Protein AF-A0A5C2FN79-F1 (afdb_monomer)

Foldseek 3Di:
DDDDDDDDDDDDDDDDDDDDDDDDDDDDDDDDDDDDDDDDDDDDDDDDDDDDDDDDDDDDDDDDDDDDDDDDDDDDDDDDDPPDDPPPPPPPDDPVNVVVVVVVVVLVLLVQLVVLQVVLVPDPDPVSSVVSVVVSVVSCVVVVNDPLNSVVSVCVVDPPNQDWDKDKDKDFDLLQLLLVLLLQLQLVLQLQWDWDWDDDPTMIMIIITGGPVSSVLSNVLSVQLVVLLVVLLVVCCVPCVCVVPPVDDPVLVSQLSSLLSNLLSNLLSVVSNVVVVVVCVVVDCSVVVVSNVSNVVRVVVCCVVPVPDDDDDRPRDHHDPVSNVSSNVSSVVRDSPPPPPPPPDDPDDDDD

Secondary structure (DSSP, 8-state):
------------PPP-----PPP--------------------------------PPP----PPPPPPPP------------------------HHHHHHHHHHHHHHHHHHHHHHHHHHHH-S-HHHHHHHHHHHHHHHHHHT--HHHHHHHHHHTTS-PPPEEEEEEEEESTTHHHHHHHHHHHHHHSTT-EEEEEE-SSEEEEEEEEEHHHHHHHHHHHHHHHHHHHHHHHHHHHHHTTTS-TTS-HHHHHHHHHHHHHHHHHHHHHHHHHHHHHHHHHH-HHHHHHHHHHHHHHHHHHHHH-TT--PPPP-PPP--HHHHHHHHHHHHS---STTTTSSS--------

Structure (mmCIF, N/CA/C/O backbone):
data_AF-A0A5C2FN79-F1
#
_entry.id   AF-A0A5C2FN79-F1
#
loop_
_atom_site.group_PDB
_atom_site.id
_atom_site.type_symbol
_atom_site.label_atom_id
_atom_site.label_alt_id
_atom_site.label_comp_id
_atom_site.label_asym_id
_atom_site.label_entity_id
_atom_site.label_seq_id
_atom_site.pdbx_PDB_ins_code
_atom_site.Cartn_x
_atom_site.Cartn_y
_atom_site.Cartn_z
_atom_site.occupancy
_atom_site.B_iso_or_equiv
_atom_site.auth_seq_id
_atom_site.auth_comp_id
_atom_site.auth_asym_id
_atom_site.auth_atom_id
_atom_site.pdbx_PDB_model_num
ATOM 1 N N . MET A 1 1 ? -34.464 -9.579 -59.276 1.00 36.88 1 MET A N 1
ATOM 2 C CA . MET A 1 1 ? -33.513 -10.429 -60.022 1.00 36.88 1 MET A CA 1
ATOM 3 C C . MET A 1 1 ? -32.250 -10.591 -59.178 1.00 36.88 1 MET A C 1
ATOM 5 O O . MET A 1 1 ? -31.565 -9.609 -58.943 1.00 36.88 1 MET A O 1
ATOM 9 N N . LEU A 1 2 ? -32.037 -11.796 -58.637 1.00 37.66 2 LEU A N 1
ATOM 10 C CA . LEU A 1 2 ? -30.771 -12.329 -58.078 1.00 37.66 2 LEU A CA 1
ATOM 11 C C . LEU A 1 2 ? -29.814 -12.692 -59.245 1.00 37.66 2 LEU A C 1
ATOM 13 O O . LEU A 1 2 ? -30.345 -12.798 -60.356 1.00 37.66 2 LEU A O 1
ATOM 17 N N . PRO A 1 3 ? -28.478 -12.885 -59.076 1.00 53.44 3 PRO A N 1
ATOM 18 C CA . PRO A 1 3 ? -27.784 -13.760 -58.089 1.00 53.44 3 PRO A CA 1
ATOM 19 C C . PRO A 1 3 ? -26.565 -13.085 -57.392 1.00 53.44 3 PRO A C 1
ATOM 21 O O . PRO A 1 3 ? -26.138 -12.022 -57.817 1.00 53.44 3 PRO A O 1
ATOM 24 N N . ALA A 1 4 ? -26.021 -13.481 -56.230 1.00 38.50 4 ALA A N 1
ATOM 25 C CA . ALA A 1 4 ? -25.578 -14.753 -55.619 1.00 38.50 4 ALA A CA 1
ATOM 26 C C . ALA A 1 4 ? -24.130 -15.194 -55.971 1.00 38.50 4 ALA A C 1
ATOM 28 O O . ALA A 1 4 ? -23.773 -15.270 -57.141 1.00 38.50 4 ALA A O 1
ATOM 29 N N . ALA A 1 5 ? -23.385 -15.589 -54.915 1.00 35.88 5 ALA A N 1
ATOM 30 C CA . ALA A 1 5 ? -22.056 -16.242 -54.844 1.00 35.88 5 ALA A CA 1
ATOM 31 C C . ALA A 1 5 ? -20.824 -15.292 -54.779 1.00 35.88 5 ALA A C 1
ATOM 33 O O . ALA A 1 5 ? -20.779 -14.292 -55.473 1.00 35.88 5 ALA A O 1
ATOM 34 N N . LEU A 1 6 ? -19.782 -15.476 -53.951 1.00 36.09 6 LEU A N 1
ATOM 35 C CA . LEU A 1 6 ? -19.208 -16.659 -53.300 1.00 36.09 6 LEU A CA 1
ATOM 36 C C . LEU A 1 6 ? -18.512 -16.283 -51.970 1.00 36.09 6 LEU A C 1
ATOM 38 O O . LEU A 1 6 ? -17.696 -15.366 -51.920 1.00 36.09 6 LEU A O 1
ATOM 42 N N . ALA A 1 7 ? -18.743 -17.081 -50.926 1.00 38.19 7 ALA A N 1
ATOM 43 C CA . ALA A 1 7 ? -17.928 -17.124 -49.715 1.00 38.19 7 ALA A CA 1
ATOM 44 C C . ALA A 1 7 ? -16.721 -18.061 -49.921 1.00 38.19 7 ALA A C 1
ATOM 46 O O . ALA A 1 7 ? -16.895 -19.204 -50.344 1.00 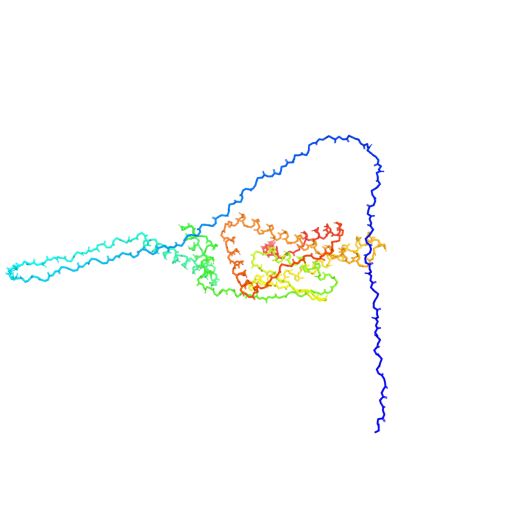38.19 7 ALA A O 1
ATOM 47 N N . ARG A 1 8 ? -15.502 -17.623 -49.574 1.00 34.38 8 ARG A N 1
ATOM 48 C CA . ARG A 1 8 ? -14.329 -18.504 -49.421 1.00 34.38 8 ARG A CA 1
ATOM 49 C C . ARG A 1 8 ? -13.885 -18.529 -47.961 1.00 34.38 8 ARG A C 1
ATOM 51 O O . ARG A 1 8 ? -13.297 -17.579 -47.460 1.00 34.38 8 ARG A O 1
ATOM 58 N N . ARG A 1 9 ? -14.160 -19.654 -47.297 1.00 34.44 9 ARG A N 1
ATOM 59 C CA . ARG A 1 9 ? -13.494 -20.093 -46.064 1.00 34.44 9 ARG A CA 1
ATOM 60 C C . ARG A 1 9 ? -12.101 -20.607 -46.435 1.00 34.44 9 ARG A C 1
ATOM 62 O O . ARG A 1 9 ? -11.997 -21.598 -47.151 1.00 34.44 9 ARG A O 1
ATOM 69 N N . SER A 1 10 ? -11.044 -19.975 -45.935 1.00 35.81 10 SER A N 1
ATOM 70 C CA . SER A 1 10 ? -9.689 -20.533 -45.959 1.00 35.81 10 SER A CA 1
ATOM 71 C C . SER A 1 10 ? -9.421 -21.275 -44.651 1.00 35.81 10 SER A C 1
ATOM 73 O O . SER A 1 10 ? -9.260 -20.680 -43.587 1.00 35.81 10 SER A O 1
ATOM 75 N N . GLN A 1 11 ? -9.410 -22.597 -44.756 1.00 34.88 11 GLN A N 1
ATOM 76 C CA . GLN A 1 11 ? -9.099 -23.556 -43.709 1.00 34.88 11 GLN A CA 1
ATOM 77 C C . GLN A 1 11 ? -7.577 -23.750 -43.673 1.00 34.88 11 GLN A C 1
ATOM 79 O O . GLN A 1 11 ? -7.016 -24.399 -44.552 1.00 34.88 11 GLN A O 1
ATOM 84 N N . VAL A 1 12 ? -6.896 -23.157 -42.689 1.00 36.72 12 VAL A N 1
ATOM 85 C CA . VAL A 1 12 ? -5.455 -23.367 -42.481 1.00 36.72 12 VAL A CA 1
ATOM 86 C C . VAL A 1 12 ? -5.272 -24.591 -41.587 1.00 36.72 12 VAL A C 1
ATOM 88 O O . VAL A 1 12 ? -5.594 -24.577 -40.401 1.00 36.72 12 VAL A O 1
ATOM 91 N N . ARG A 1 13 ? -4.789 -25.676 -42.201 1.00 34.72 13 ARG A N 1
ATOM 92 C CA . ARG A 1 13 ? -4.304 -26.891 -41.540 1.00 34.72 13 ARG A CA 1
ATOM 93 C C . ARG A 1 13 ? -2.996 -26.571 -40.807 1.00 34.72 13 ARG A C 1
ATOM 95 O O . ARG A 1 13 ? -2.029 -26.168 -41.445 1.00 34.72 13 ARG A O 1
ATOM 102 N N . GLY A 1 14 ? -2.967 -26.768 -39.491 1.00 33.12 14 GLY A N 1
ATOM 103 C CA . GLY A 1 14 ? -1.732 -26.797 -38.704 1.00 33.12 14 GLY A CA 1
ATOM 104 C C . GLY A 1 14 ? -1.065 -28.179 -38.774 1.00 33.12 14 GLY A C 1
ATOM 105 O O . GLY A 1 14 ? -1.782 -29.183 -38.827 1.00 33.12 14 GLY A O 1
ATOM 106 N N . PRO A 1 15 ? 0.276 -28.269 -38.791 1.00 41.53 15 PRO A N 1
ATOM 107 C CA . PRO A 1 15 ? 0.972 -29.547 -38.757 1.00 41.53 15 PRO A CA 1
ATOM 108 C C . PRO A 1 15 ? 1.053 -30.115 -37.332 1.00 41.53 15 PRO A C 1
ATOM 110 O O . PRO A 1 15 ? 1.359 -29.420 -36.363 1.00 41.53 15 PRO A O 1
ATOM 113 N N . LEU A 1 16 ? 0.779 -31.416 -37.248 1.00 36.22 16 LEU A N 1
ATOM 114 C CA . LEU A 1 16 ? 0.964 -32.287 -36.094 1.00 36.22 16 LEU A CA 1
ATOM 115 C C . LEU A 1 16 ? 2.467 -32.456 -35.824 1.00 36.22 16 LEU A C 1
ATOM 117 O O . LEU A 1 16 ? 3.180 -33.027 -36.646 1.00 36.22 16 LEU A O 1
ATOM 121 N N . PHE A 1 17 ? 2.948 -31.986 -34.673 1.00 31.70 17 PHE A N 1
ATOM 122 C CA . PHE A 1 17 ? 4.286 -32.316 -34.180 1.00 31.70 17 PHE A CA 1
ATOM 123 C C . PHE A 1 17 ? 4.215 -33.587 -33.328 1.00 31.70 17 PHE A C 1
ATOM 125 O O . PHE A 1 17 ? 3.700 -33.582 -32.210 1.00 31.70 17 PHE A O 1
ATOM 132 N N . HIS A 1 18 ? 4.742 -34.684 -33.871 1.00 35.00 18 HIS A N 1
ATOM 133 C CA . HIS A 1 18 ? 5.087 -35.878 -33.111 1.00 35.00 18 HIS A CA 1
ATOM 134 C C . HIS A 1 18 ? 6.366 -35.619 -32.308 1.00 35.00 18 HIS A C 1
ATOM 136 O O . HIS A 1 18 ? 7.427 -35.356 -32.871 1.00 35.00 18 HIS A O 1
ATOM 142 N N . GLY A 1 19 ? 6.253 -35.683 -30.980 1.00 31.12 19 GLY A N 1
ATOM 143 C CA . GLY A 1 19 ? 7.385 -35.634 -30.063 1.00 31.12 19 GLY A CA 1
ATOM 144 C C . GLY A 1 19 ? 8.141 -36.959 -30.070 1.00 31.12 19 GLY A C 1
ATOM 145 O O . GLY A 1 19 ? 7.629 -37.972 -29.600 1.00 31.12 19 GLY A O 1
ATOM 146 N N . VAL A 1 20 ? 9.366 -36.933 -30.590 1.00 34.91 20 VAL A N 1
ATOM 147 C CA . VAL A 1 20 ? 10.358 -38.001 -30.444 1.00 34.91 20 VAL A CA 1
ATOM 148 C C . VAL A 1 20 ? 11.351 -37.559 -29.369 1.00 34.91 20 VAL A C 1
ATOM 150 O O . VAL A 1 20 ? 12.046 -36.559 -29.532 1.00 34.91 20 VAL A O 1
ATOM 153 N N . CYS A 1 21 ? 11.390 -38.292 -28.255 1.00 30.95 21 CYS A N 1
ATOM 154 C CA . CYS A 1 21 ? 12.379 -38.142 -27.187 1.00 30.95 21 CYS A CA 1
ATOM 155 C C . CYS A 1 21 ? 13.778 -38.556 -27.675 1.00 30.95 21 CYS A C 1
ATOM 157 O O . CYS A 1 21 ? 13.933 -39.702 -28.10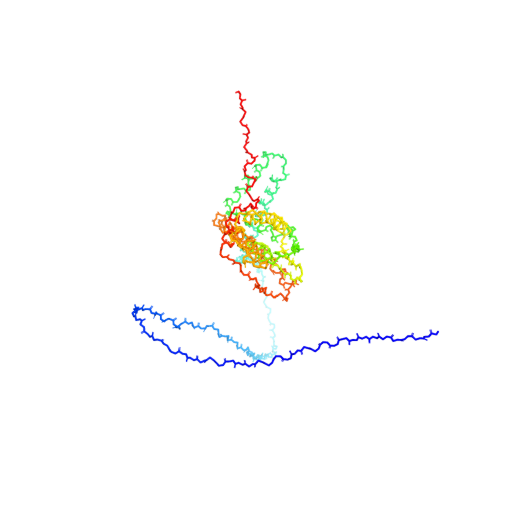9 1.00 30.95 21 CYS A O 1
ATOM 159 N N . PRO A 1 22 ? 14.826 -37.726 -27.526 1.00 39.62 22 PRO A N 1
ATOM 160 C CA . PRO A 1 22 ? 16.193 -38.201 -27.639 1.00 39.62 22 PRO A CA 1
ATOM 161 C C . PRO A 1 22 ? 16.688 -38.743 -26.291 1.00 39.62 22 PRO A C 1
ATOM 163 O O . PRO A 1 22 ? 16.624 -38.083 -25.254 1.00 39.62 22 PRO A O 1
ATOM 166 N N . LYS A 1 23 ? 17.185 -39.983 -26.338 1.00 32.41 23 LYS A N 1
ATOM 167 C CA . LYS A 1 23 ? 17.929 -40.666 -25.276 1.00 32.41 23 LYS A CA 1
ATOM 168 C C . LYS A 1 23 ? 19.192 -39.872 -24.929 1.00 32.41 23 LYS A C 1
ATOM 170 O O . LYS A 1 23 ? 19.990 -39.570 -25.810 1.00 32.41 23 LYS A O 1
ATOM 175 N N . ILE A 1 24 ? 19.389 -39.600 -23.643 1.00 33.56 24 ILE A N 1
ATOM 176 C CA . ILE A 1 24 ? 20.640 -39.070 -23.094 1.00 33.56 24 ILE A CA 1
ATOM 177 C C . ILE A 1 24 ? 21.628 -40.237 -22.992 1.00 33.56 24 ILE A C 1
ATOM 179 O O . ILE A 1 24 ? 21.442 -41.156 -22.197 1.00 33.56 24 ILE A O 1
ATOM 183 N N . THR A 1 25 ? 22.660 -40.219 -23.829 1.00 39.69 25 THR A N 1
ATOM 184 C CA . THR A 1 25 ? 23.829 -41.096 -23.722 1.00 39.69 25 THR A CA 1
ATOM 185 C C . THR A 1 25 ? 24.862 -40.457 -22.801 1.00 39.69 25 THR A C 1
ATOM 187 O O . THR A 1 25 ? 25.314 -39.341 -23.047 1.00 39.69 25 THR A O 1
ATOM 190 N N . HIS A 1 26 ? 25.239 -41.182 -21.749 1.00 31.50 26 HIS A N 1
ATOM 191 C CA . HIS A 1 26 ? 26.341 -40.836 -20.859 1.00 31.50 26 HIS A CA 1
ATOM 192 C C . HIS A 1 26 ? 27.685 -40.913 -21.601 1.00 31.50 26 HIS A C 1
ATOM 194 O O . HIS A 1 26 ? 28.020 -41.938 -22.199 1.00 31.50 26 HIS A O 1
ATOM 200 N N . HIS A 1 27 ? 28.483 -39.851 -21.508 1.00 37.09 27 HIS A N 1
ATOM 201 C CA . HIS A 1 27 ? 29.918 -39.901 -21.764 1.00 37.09 27 HIS A CA 1
ATOM 202 C C . HIS A 1 27 ? 30.673 -39.580 -20.475 1.00 37.09 27 HIS A C 1
ATOM 204 O O . HIS A 1 27 ? 30.545 -38.499 -19.906 1.00 37.09 27 HIS A O 1
ATOM 210 N N . ASN A 1 28 ? 31.413 -40.592 -20.020 1.00 34.72 28 ASN A N 1
ATOM 211 C CA . ASN A 1 28 ? 32.425 -40.547 -18.973 1.00 34.72 28 ASN A CA 1
ATOM 212 C C . ASN A 1 28 ? 33.659 -39.794 -19.471 1.00 34.72 28 ASN A C 1
ATOM 214 O O . ASN A 1 28 ? 34.105 -40.094 -20.571 1.00 34.72 28 ASN A O 1
ATOM 218 N N . LEU A 1 29 ? 34.246 -38.943 -18.627 1.00 35.62 29 LEU A N 1
ATOM 219 C CA . LEU A 1 29 ? 35.670 -38.566 -18.573 1.00 35.62 29 LEU A CA 1
ATOM 220 C C . LEU A 1 29 ? 35.962 -38.028 -17.140 1.00 35.62 29 LEU A C 1
ATOM 222 O O . LEU A 1 29 ? 35.013 -37.732 -16.411 1.00 35.62 29 LEU A O 1
ATOM 226 N N . PRO A 1 30 ? 37.224 -38.017 -16.665 1.00 44.53 30 PRO A N 1
ATOM 227 C CA . PRO A 1 30 ? 37.576 -38.652 -15.398 1.00 44.53 30 PRO A CA 1
ATOM 228 C C . PRO A 1 30 ? 37.931 -37.699 -14.244 1.00 44.53 30 PRO A C 1
ATOM 230 O O . PRO A 1 30 ? 38.166 -36.507 -14.406 1.00 44.53 30 PRO A O 1
ATOM 233 N N . MET A 1 31 ? 37.987 -38.328 -13.068 1.00 32.41 31 MET A N 1
ATOM 234 C CA . MET A 1 31 ? 38.343 -37.834 -11.739 1.00 32.41 31 MET A CA 1
ATOM 235 C C . MET A 1 31 ? 39.758 -37.246 -11.617 1.00 32.41 31 MET A C 1
ATOM 237 O O . MET A 1 31 ? 40.732 -37.924 -11.930 1.00 32.41 31 MET A O 1
ATOM 241 N N . THR A 1 32 ? 39.845 -36.083 -10.967 1.00 38.97 32 THR A N 1
ATOM 242 C CA . THR A 1 32 ? 40.925 -35.613 -10.069 1.00 38.97 32 THR A CA 1
ATOM 243 C C . THR A 1 32 ? 40.286 -34.536 -9.177 1.00 38.97 32 THR A C 1
ATOM 245 O O . THR A 1 32 ? 39.630 -33.663 -9.727 1.00 38.97 32 THR A O 1
ATOM 248 N N . GLY A 1 33 ? 40.356 -34.434 -7.853 1.00 30.03 33 GLY A N 1
ATOM 249 C CA . GLY A 1 33 ? 40.946 -35.156 -6.731 1.00 30.03 33 GLY A CA 1
ATOM 250 C C . GLY A 1 33 ? 41.002 -34.143 -5.563 1.00 30.03 33 GLY A C 1
ATOM 251 O O . GLY A 1 33 ? 41.328 -32.993 -5.835 1.00 30.03 33 GLY A O 1
ATOM 252 N N . ARG A 1 34 ? 40.734 -34.585 -4.313 1.00 32.66 34 ARG A N 1
ATOM 253 C CA . ARG A 1 34 ? 40.895 -33.865 -3.007 1.00 32.66 34 ARG A CA 1
ATOM 254 C C . ARG A 1 34 ? 39.888 -32.720 -2.745 1.00 32.66 34 ARG A C 1
ATOM 256 O O . ARG A 1 34 ? 39.661 -31.918 -3.630 1.00 32.66 34 ARG A O 1
ATOM 263 N N . GLU A 1 35 ? 39.176 -32.565 -1.621 1.00 34.62 35 GLU A N 1
ATOM 264 C CA . GLU A 1 35 ? 39.219 -32.985 -0.200 1.00 34.62 35 GLU A CA 1
ATOM 265 C C . GLU A 1 35 ? 37.745 -33.100 0.307 1.00 34.62 35 GLU A C 1
ATOM 267 O O . GLU A 1 35 ? 36.899 -32.313 -0.100 1.00 34.62 35 GLU A O 1
ATOM 272 N N . ALA A 1 36 ? 37.286 -34.168 0.982 1.00 33.16 36 ALA A N 1
ATOM 273 C CA . ALA A 1 36 ? 37.231 -34.338 2.450 1.00 33.16 36 ALA A CA 1
ATOM 274 C C . ALA A 1 36 ? 36.795 -33.036 3.185 1.00 33.16 36 ALA A C 1
ATOM 276 O O . ALA A 1 36 ? 37.559 -32.090 3.226 1.00 33.16 36 ALA A O 1
ATOM 277 N N . THR A 1 37 ? 35.624 -32.851 3.809 1.00 32.81 37 THR A N 1
ATOM 278 C CA . THR A 1 37 ? 34.857 -33.689 4.747 1.00 32.81 37 THR A CA 1
ATOM 279 C C . THR A 1 37 ? 33.522 -32.990 5.127 1.00 32.81 37 THR A C 1
ATOM 281 O O . THR A 1 37 ? 33.352 -31.800 4.885 1.00 32.81 37 THR A O 1
ATOM 284 N N . PHE A 1 38 ? 32.622 -33.736 5.788 1.00 29.83 38 PHE A N 1
ATOM 285 C CA . PHE A 1 38 ? 31.430 -33.311 6.553 1.00 29.83 38 PHE A CA 1
ATOM 286 C C . PHE A 1 38 ? 30.134 -32.936 5.807 1.00 29.83 38 PHE A C 1
ATOM 288 O O . PHE A 1 38 ? 29.718 -31.785 5.718 1.00 29.83 38 PHE A O 1
ATOM 295 N N . THR A 1 39 ? 29.393 -33.976 5.416 1.00 31.48 39 THR A N 1
ATOM 296 C CA . THR A 1 39 ? 27.933 -33.936 5.239 1.00 31.48 39 THR A CA 1
ATOM 297 C C . THR A 1 39 ? 27.285 -34.586 6.465 1.00 31.48 39 THR A C 1
ATOM 299 O O . THR A 1 39 ? 27.338 -35.804 6.623 1.00 31.48 39 THR A O 1
ATOM 302 N N . ALA A 1 40 ? 26.689 -33.789 7.355 1.00 33.72 40 ALA A N 1
ATOM 303 C CA . ALA A 1 40 ? 25.806 -34.302 8.398 1.00 33.72 40 ALA A CA 1
ATOM 304 C C . ALA A 1 40 ? 24.402 -34.475 7.806 1.00 33.72 40 ALA A C 1
ATOM 306 O O . ALA A 1 40 ? 23.682 -33.513 7.545 1.00 33.72 40 ALA A O 1
ATOM 307 N N . CYS A 1 41 ? 24.053 -35.733 7.561 1.00 28.36 41 CYS A N 1
ATOM 308 C CA . CYS A 1 41 ? 22.713 -36.201 7.254 1.00 28.36 41 CYS A CA 1
ATOM 309 C C . CYS A 1 41 ? 21.890 -36.188 8.552 1.00 28.36 41 CYS A C 1
ATOM 311 O O . CYS A 1 41 ? 22.198 -36.942 9.472 1.00 28.36 41 CYS A O 1
ATOM 313 N N . TRP A 1 42 ? 20.871 -35.333 8.640 1.00 28.08 42 TRP A N 1
ATOM 314 C CA . TRP A 1 42 ? 19.836 -35.395 9.679 1.00 28.08 42 TRP A CA 1
ATOM 315 C C . TRP A 1 42 ? 18.474 -35.521 8.999 1.00 28.08 42 TRP A C 1
ATOM 317 O O . TRP A 1 42 ? 17.760 -34.551 8.752 1.00 28.08 42 TRP A O 1
ATOM 327 N N . THR A 1 43 ? 18.136 -36.755 8.645 1.00 33.69 43 THR A N 1
ATOM 328 C CA . THR A 1 43 ? 16.759 -37.195 8.449 1.00 33.69 43 THR A CA 1
ATOM 329 C C . THR A 1 43 ? 16.202 -37.730 9.769 1.00 33.69 43 THR A C 1
ATOM 331 O O . THR A 1 43 ? 16.912 -38.359 10.548 1.00 33.69 43 THR A O 1
ATOM 334 N N . CYS A 1 44 ? 14.893 -37.522 9.940 1.00 30.95 44 CYS A N 1
ATOM 335 C CA . CYS A 1 44 ? 13.981 -38.210 10.862 1.00 30.95 44 CYS A CA 1
ATOM 336 C C . CYS A 1 44 ? 13.939 -37.746 12.328 1.00 30.95 44 CYS A C 1
ATOM 338 O O . CYS A 1 44 ? 14.572 -38.346 13.186 1.00 30.95 44 CYS A O 1
ATOM 340 N N . LEU A 1 45 ? 13.031 -36.807 12.634 1.00 33.12 45 LEU A N 1
ATOM 341 C CA . LEU A 1 45 ? 12.148 -36.907 13.810 1.00 33.12 45 LEU A CA 1
ATOM 342 C C . LEU A 1 45 ? 10.998 -35.885 13.733 1.00 33.12 45 LEU A C 1
ATOM 344 O O . LEU A 1 45 ? 11.137 -34.732 14.120 1.00 33.12 45 LEU A O 1
ATOM 348 N N . VAL A 1 46 ? 9.837 -36.325 13.238 1.00 35.59 46 VAL A N 1
ATOM 349 C CA . VAL A 1 46 ? 8.544 -35.664 13.478 1.00 35.59 46 VAL A CA 1
ATOM 350 C C . VAL A 1 46 ? 7.529 -36.749 13.831 1.00 35.59 46 VAL A C 1
ATOM 352 O O . VAL A 1 46 ? 7.161 -37.530 12.952 1.00 35.59 46 VAL A O 1
ATOM 355 N N . PRO A 1 47 ? 7.044 -36.825 15.081 1.00 38.19 47 PRO A N 1
ATOM 356 C CA . PRO A 1 47 ? 5.848 -37.588 15.392 1.00 38.19 47 PRO A CA 1
ATOM 357 C C . PRO A 1 47 ? 4.601 -36.725 15.195 1.00 38.19 47 PRO A C 1
ATOM 359 O O . PRO A 1 47 ? 4.370 -35.730 15.879 1.00 38.19 47 PRO A O 1
ATOM 362 N N . SER A 1 48 ? 3.796 -37.167 14.237 1.00 33.22 48 SER A N 1
ATOM 363 C CA . SER A 1 48 ? 2.392 -36.829 14.034 1.00 33.22 48 SER A CA 1
ATOM 364 C C . SER A 1 48 ? 1.565 -37.155 15.287 1.00 33.22 48 SER A C 1
ATOM 366 O O . SER A 1 48 ? 1.506 -38.311 15.703 1.00 33.22 48 SER A O 1
ATOM 368 N N . LEU A 1 49 ? 0.895 -36.156 15.866 1.00 35.47 49 LEU A N 1
ATOM 369 C CA . LEU A 1 49 ? -0.160 -36.334 16.868 1.00 35.47 49 LEU A CA 1
ATOM 370 C C . LEU A 1 49 ? -1.474 -35.795 16.296 1.00 35.47 49 LEU A C 1
ATOM 372 O O . LEU A 1 49 ? -1.817 -34.628 16.454 1.00 35.47 49 LEU A O 1
ATOM 376 N N . TYR A 1 50 ? -2.211 -36.666 15.610 1.00 34.47 50 TYR A N 1
ATOM 377 C CA . TYR A 1 50 ? -3.626 -36.475 15.305 1.00 34.47 50 TYR A CA 1
ATOM 378 C C . TYR A 1 50 ? -4.316 -37.841 15.367 1.00 34.47 50 TYR A C 1
ATOM 380 O O . TYR A 1 50 ? -4.280 -38.614 14.414 1.00 34.47 50 TYR A O 1
ATOM 388 N N . ALA A 1 51 ? -4.953 -38.142 16.496 1.00 34.47 51 ALA A N 1
ATOM 389 C CA . ALA A 1 51 ? -5.897 -39.247 16.614 1.00 34.47 51 ALA A CA 1
ATOM 390 C C . ALA A 1 51 ? -7.158 -38.726 17.312 1.00 34.47 51 ALA A C 1
ATOM 392 O O . ALA A 1 51 ? -7.175 -38.458 18.511 1.00 34.47 51 ALA A O 1
ATOM 393 N N . ARG A 1 52 ? -8.203 -38.528 16.502 1.00 34.66 52 ARG A N 1
ATOM 394 C CA . ARG A 1 52 ? -9.569 -38.212 16.923 1.00 34.66 52 ARG A CA 1
ATOM 395 C C . ARG A 1 52 ? -10.145 -39.440 17.616 1.00 34.66 52 ARG A C 1
ATOM 397 O O . ARG A 1 52 ? -10.177 -40.506 17.011 1.00 34.66 52 ARG A O 1
ATOM 404 N N . ASN A 1 53 ? -10.637 -39.277 18.839 1.00 37.12 53 ASN A N 1
ATOM 405 C CA . ASN A 1 53 ? -11.433 -40.295 19.511 1.00 37.12 53 ASN A CA 1
ATOM 406 C C . ASN A 1 53 ? -12.888 -39.808 19.568 1.00 37.12 53 ASN A C 1
ATOM 408 O O . ASN A 1 53 ? -13.240 -38.953 20.375 1.00 37.12 53 ASN A O 1
ATOM 412 N N . THR A 1 54 ? -13.713 -40.306 18.650 1.00 35.75 54 THR A N 1
ATOM 413 C CA . THR A 1 54 ? -15.173 -40.155 18.660 1.00 35.75 54 THR A CA 1
ATOM 414 C C . THR A 1 54 ? -15.775 -41.480 19.114 1.00 35.75 54 THR A C 1
ATOM 416 O O . THR A 1 54 ? -15.722 -42.457 18.367 1.00 35.75 54 THR A O 1
ATOM 419 N N . GLN A 1 55 ? -16.364 -41.518 20.310 1.00 42.31 55 GLN A N 1
ATOM 420 C CA . GLN A 1 55 ? -17.252 -42.605 20.731 1.00 42.31 55 GLN A CA 1
ATOM 421 C C . GLN A 1 55 ? -18.677 -42.059 20.906 1.00 42.31 55 GLN A C 1
ATOM 423 O O . GLN A 1 55 ? -18.843 -40.985 21.487 1.00 42.31 55 GLN A O 1
ATOM 428 N N . PRO A 1 56 ? -19.706 -42.763 20.403 1.00 41.12 56 PRO A N 1
ATOM 429 C CA . PRO A 1 56 ? -21.094 -42.345 20.532 1.00 41.12 56 PRO A CA 1
ATOM 430 C C . PRO A 1 56 ? -21.691 -42.734 21.891 1.00 41.12 56 PRO A C 1
ATOM 432 O O . PRO A 1 56 ? -21.438 -43.811 22.433 1.00 41.12 56 PRO A O 1
ATOM 435 N N . ALA A 1 57 ? -22.539 -41.842 22.401 1.00 35.03 57 ALA A N 1
ATOM 436 C CA . ALA A 1 57 ? -23.320 -41.995 23.617 1.00 35.03 57 ALA A CA 1
ATOM 437 C C . ALA A 1 57 ? -24.244 -43.226 23.561 1.00 35.03 57 ALA A C 1
ATOM 439 O O . ALA A 1 57 ? -25.078 -43.355 22.663 1.00 35.03 57 ALA A O 1
ATOM 440 N N . ARG A 1 58 ? -24.138 -44.108 24.564 1.00 36.88 58 ARG A N 1
ATOM 441 C CA . ARG A 1 58 ? -25.164 -45.112 24.870 1.00 36.88 58 ARG A CA 1
ATOM 442 C C . ARG A 1 58 ? -26.133 -44.550 25.902 1.00 36.88 58 ARG A C 1
ATOM 444 O O . ARG A 1 58 ? -25.764 -44.238 27.029 1.00 36.88 58 ARG A O 1
ATOM 451 N N . VAL A 1 59 ? -27.384 -44.460 25.474 1.00 41.03 59 VAL A N 1
ATOM 452 C CA . VAL A 1 59 ? -28.575 -44.218 26.282 1.00 41.03 59 VAL A CA 1
ATOM 453 C C . VAL A 1 59 ? -28.834 -45.456 27.142 1.00 41.03 59 VAL A C 1
ATOM 455 O O . VAL A 1 59 ? -29.162 -46.514 26.610 1.00 41.03 59 VAL A O 1
ATOM 458 N N . CYS A 1 60 ? -28.730 -45.323 28.463 1.00 34.94 60 CYS A N 1
ATOM 459 C CA . CYS A 1 60 ? -29.265 -46.301 29.407 1.00 34.94 60 CYS A CA 1
ATOM 460 C C . CYS A 1 60 ? -30.570 -45.750 29.992 1.00 34.94 60 CYS A C 1
ATOM 462 O O . CYS A 1 60 ? -30.563 -44.847 30.826 1.00 34.94 60 CYS A O 1
ATOM 464 N N . ARG A 1 61 ? -31.697 -46.297 29.522 1.00 40.25 61 ARG A N 1
ATOM 465 C CA . ARG A 1 61 ? -32.989 -46.241 30.217 1.00 40.25 61 ARG A CA 1
ATOM 466 C C . ARG A 1 61 ? -32.901 -47.149 31.441 1.00 40.25 61 ARG A C 1
ATOM 468 O O . ARG A 1 61 ? -32.493 -48.292 31.284 1.00 40.25 61 ARG A O 1
ATOM 475 N N . ASN A 1 62 ? -33.360 -46.681 32.597 1.00 39.47 62 ASN A N 1
ATOM 476 C CA . ASN A 1 62 ? -33.812 -47.553 33.680 1.00 39.47 62 ASN A CA 1
ATOM 477 C C . ASN A 1 62 ? -35.156 -47.049 34.238 1.00 39.47 62 ASN A C 1
ATOM 479 O O . ASN A 1 62 ? -35.437 -45.853 34.130 1.00 39.47 62 ASN A O 1
ATOM 483 N N . PRO A 1 63 ? -36.010 -47.956 34.750 1.00 47.56 63 PRO A N 1
ATOM 484 C CA . PRO A 1 63 ? -37.444 -47.735 34.910 1.00 47.56 63 PRO A CA 1
ATOM 485 C C . PRO A 1 63 ? -37.845 -47.219 36.302 1.00 47.56 63 PRO A C 1
ATOM 487 O O . PRO A 1 63 ? -37.110 -47.364 37.276 1.00 47.56 63 PRO A O 1
ATOM 490 N N . LEU A 1 64 ? -39.046 -46.627 36.364 1.00 53.06 64 LEU A N 1
ATOM 491 C CA . LEU A 1 64 ? -39.728 -46.174 37.582 1.00 53.06 64 LEU A CA 1
ATOM 492 C C . LEU A 1 64 ? -39.954 -47.317 38.590 1.00 53.06 64 LEU A C 1
ATOM 494 O O . LEU A 1 64 ? -40.324 -48.415 38.168 1.00 53.06 64 LEU A O 1
ATOM 498 N N . PRO A 1 65 ? -39.910 -47.042 39.906 1.00 49.84 65 PRO A N 1
ATOM 499 C CA . PRO A 1 65 ? -40.575 -47.867 40.897 1.00 49.84 65 PRO A CA 1
ATOM 500 C C . PRO A 1 65 ? -42.009 -47.386 41.179 1.00 49.84 65 PRO A C 1
ATOM 502 O O . PRO A 1 65 ? -42.331 -46.198 41.189 1.00 49.84 65 PRO A O 1
ATOM 505 N N . THR A 1 66 ? -42.856 -48.385 41.382 1.00 48.84 66 THR A N 1
ATOM 506 C CA . THR A 1 66 ? -44.305 -48.397 41.581 1.00 48.84 66 THR A CA 1
ATOM 507 C C . THR A 1 66 ? -44.775 -47.791 42.906 1.00 48.84 66 THR A C 1
ATOM 509 O O . THR A 1 66 ? -44.075 -47.835 43.915 1.00 48.84 66 THR A O 1
ATOM 512 N N . ALA A 1 67 ? -46.009 -47.279 42.890 1.00 47.44 67 ALA A N 1
ATOM 513 C CA . ALA A 1 67 ? -46.744 -46.720 44.023 1.00 47.44 67 ALA A CA 1
ATOM 514 C C . ALA A 1 67 ? -47.073 -47.748 45.132 1.00 47.44 67 ALA A C 1
ATOM 516 O O . ALA A 1 67 ? -47.297 -48.919 44.818 1.00 47.44 67 ALA A O 1
ATOM 517 N N . PRO A 1 68 ? -47.209 -47.315 46.402 1.00 59.16 68 PRO A N 1
ATOM 518 C CA . PRO A 1 68 ? -47.877 -48.083 47.449 1.00 59.16 68 PRO A CA 1
ATOM 519 C C . PRO A 1 68 ? -49.369 -47.697 47.604 1.00 59.16 68 PRO A C 1
ATOM 521 O O . PRO A 1 68 ? -49.763 -46.585 47.239 1.00 59.16 68 PRO A O 1
ATOM 524 N N . PRO A 1 69 ? -50.214 -48.605 48.134 1.00 55.19 69 PRO A N 1
ATOM 525 C CA . PRO A 1 69 ? -51.665 -48.452 48.139 1.00 55.19 69 PRO A CA 1
ATOM 526 C C . PRO A 1 69 ? -52.205 -47.607 49.299 1.00 55.19 69 PRO A C 1
ATOM 528 O O . PRO A 1 69 ? -51.599 -47.470 50.361 1.00 55.19 69 PRO A O 1
ATOM 531 N N . ALA A 1 70 ? -53.411 -47.089 49.064 1.00 41.50 70 ALA A N 1
ATOM 532 C CA . ALA A 1 70 ? -54.248 -46.389 50.021 1.00 41.50 70 ALA A CA 1
ATOM 533 C C . ALA A 1 70 ? -54.660 -47.290 51.198 1.00 41.50 70 ALA A C 1
ATOM 535 O O . ALA A 1 70 ? -55.161 -48.397 51.006 1.00 41.50 70 ALA A O 1
ATOM 536 N N . GLY A 1 71 ? -54.507 -46.759 52.410 1.00 36.97 71 GLY A N 1
ATOM 537 C CA . GLY A 1 71 ? -55.045 -47.306 53.649 1.00 36.97 71 GLY A CA 1
ATOM 538 C C . GLY A 1 71 ? -55.553 -46.161 54.519 1.00 36.97 71 GLY A C 1
ATOM 539 O O . GLY A 1 71 ? -54.786 -45.322 54.979 1.00 36.97 71 GLY A O 1
ATOM 540 N N . SER A 1 72 ? -56.869 -46.111 54.677 1.00 42.16 72 SER A N 1
ATOM 541 C CA . SER A 1 72 ? -57.627 -45.237 55.569 1.00 42.16 72 SER A CA 1
ATOM 542 C C . SER A 1 72 ? -57.248 -45.427 57.040 1.00 42.16 72 SER A C 1
ATOM 544 O O . SER A 1 72 ? -57.136 -46.573 57.467 1.00 42.16 72 SER A O 1
ATOM 546 N N . ALA A 1 73 ? -57.190 -44.343 57.823 1.00 34.94 73 ALA A N 1
ATOM 547 C CA . ALA A 1 73 ? -58.060 -44.133 58.992 1.00 34.94 73 ALA A CA 1
ATOM 548 C C . ALA A 1 73 ? -57.584 -42.969 59.892 1.00 34.94 73 ALA A C 1
ATOM 550 O O . ALA A 1 73 ? -56.423 -42.874 60.272 1.00 34.94 73 ALA A O 1
ATOM 551 N N . THR A 1 74 ? -58.571 -42.155 60.284 1.00 38.31 74 THR A N 1
ATOM 552 C CA . THR A 1 74 ? -58.726 -41.436 61.568 1.00 38.31 74 THR A CA 1
ATOM 553 C C . THR A 1 74 ? -57.698 -40.391 62.020 1.00 38.31 74 THR A C 1
ATOM 555 O O . THR A 1 74 ? -56.662 -40.679 62.605 1.00 38.31 74 THR A O 1
ATOM 558 N N . SER A 1 75 ? -58.126 -39.136 61.851 1.00 40.25 75 SER A N 1
ATOM 559 C CA . SER A 1 75 ? -58.301 -38.119 62.903 1.00 40.25 75 SER A CA 1
ATOM 560 C C . SER A 1 75 ? -57.550 -38.301 64.228 1.00 40.25 75 SER A C 1
ATOM 562 O O . SER A 1 75 ? -57.969 -39.106 65.052 1.00 40.25 75 SER A O 1
ATOM 564 N N . TRP A 1 76 ? -56.618 -37.388 64.505 1.00 37.34 76 TRP A N 1
ATOM 565 C CA . TRP A 1 76 ? -56.561 -36.657 65.774 1.00 37.34 76 TRP A CA 1
ATOM 566 C C . TRP A 1 76 ? -56.095 -35.228 65.501 1.00 37.34 76 TRP A C 1
ATOM 568 O O . TRP A 1 76 ? -55.079 -34.986 64.853 1.00 37.34 76 TRP A O 1
ATOM 578 N N . GLN A 1 77 ? -56.894 -34.276 65.971 1.00 46.66 77 GLN A N 1
ATOM 579 C CA . GLN A 1 77 ? -56.543 -32.868 66.054 1.00 46.66 77 GLN A CA 1
ATOM 580 C C . GLN A 1 77 ? -55.443 -32.687 67.101 1.00 46.66 77 GLN A C 1
ATOM 582 O O . GLN A 1 77 ? -55.653 -33.014 68.265 1.00 46.66 77 GLN A O 1
ATOM 587 N N . THR A 1 78 ? -54.344 -32.037 66.728 1.00 43.69 78 THR A N 1
ATOM 588 C CA . THR A 1 78 ? -53.608 -31.171 67.653 1.00 43.69 78 THR A CA 1
ATOM 589 C C . THR A 1 78 ? -53.248 -29.867 66.955 1.00 43.69 78 THR A C 1
ATOM 591 O O . THR A 1 78 ? -52.426 -29.772 66.048 1.00 43.69 78 THR A O 1
ATOM 594 N N . ARG A 1 79 ? -53.952 -28.837 67.414 1.00 46.16 79 ARG A N 1
ATOM 595 C CA . ARG A 1 79 ? -53.681 -27.417 67.258 1.00 46.16 79 ARG A CA 1
ATOM 596 C C . ARG A 1 79 ? -52.271 -27.127 67.785 1.00 46.16 79 ARG A C 1
ATOM 598 O O . ARG A 1 79 ? -52.068 -27.128 68.993 1.00 46.16 79 ARG A O 1
ATOM 605 N N . ALA A 1 80 ? -51.318 -26.875 66.893 1.00 40.16 80 ALA A N 1
ATOM 606 C CA . ALA A 1 80 ? -50.018 -26.310 67.240 1.00 40.16 80 ALA A CA 1
ATOM 607 C C . ALA A 1 80 ? -49.710 -25.137 66.300 1.00 40.16 80 ALA A C 1
ATOM 609 O O . ALA A 1 80 ? -49.323 -25.301 65.145 1.00 40.16 80 ALA A O 1
ATOM 610 N N . GLU A 1 81 ? -49.985 -23.950 66.835 1.00 48.69 81 GLU A N 1
ATOM 611 C CA . GLU A 1 81 ? -49.448 -22.631 66.508 1.00 48.69 81 GLU A CA 1
ATOM 612 C C . GLU A 1 81 ? -48.173 -22.665 65.631 1.00 48.69 81 GLU A C 1
ATOM 614 O O . GLU A 1 81 ? -47.067 -22.874 66.124 1.00 48.69 81 GLU A O 1
ATOM 619 N N . ASN A 1 82 ? -48.298 -22.421 64.323 1.00 46.44 82 ASN A N 1
ATOM 620 C CA . ASN A 1 82 ? -47.144 -22.302 63.426 1.00 46.44 82 ASN A CA 1
ATOM 621 C C . ASN A 1 82 ? -46.865 -20.818 63.128 1.00 46.44 82 ASN A C 1
ATOM 623 O O . ASN A 1 82 ? -46.993 -20.349 62.001 1.00 46.44 82 ASN A O 1
ATOM 627 N N . ARG A 1 83 ? -46.483 -20.056 64.163 1.00 46.00 83 ARG A N 1
ATOM 628 C CA . ARG A 1 83 ? -45.823 -18.750 63.996 1.00 46.00 83 ARG A CA 1
ATOM 629 C C . ARG A 1 83 ? -44.332 -18.982 63.738 1.00 46.00 83 ARG A C 1
ATOM 631 O O . ARG A 1 83 ? -43.503 -18.780 64.620 1.00 46.00 83 ARG A O 1
ATOM 638 N N . ARG A 1 84 ? -43.971 -19.424 62.531 1.00 46.41 84 ARG A N 1
ATOM 639 C CA . ARG A 1 84 ? -42.582 -19.322 62.057 1.00 46.41 84 ARG A CA 1
ATOM 640 C C . ARG A 1 84 ? -42.412 -17.959 61.396 1.00 46.41 84 ARG A C 1
ATOM 642 O O . ARG A 1 84 ? -43.045 -17.677 60.383 1.00 46.41 84 ARG A O 1
ATOM 649 N N . ALA A 1 85 ? -41.591 -17.110 62.011 1.00 51.00 85 ALA A N 1
ATOM 650 C CA . ALA A 1 85 ? -41.161 -15.838 61.444 1.00 51.00 85 ALA A CA 1
ATOM 651 C C . ALA A 1 85 ? -40.575 -16.047 60.031 1.00 51.00 85 ALA A C 1
ATOM 653 O O . ALA A 1 85 ? -39.958 -17.091 59.787 1.00 51.00 85 ALA A O 1
ATOM 654 N N . PRO A 1 86 ? -40.738 -15.090 59.099 1.00 49.38 86 PRO A N 1
ATOM 655 C CA . PRO A 1 86 ? -40.138 -15.205 57.780 1.00 49.38 86 PRO A CA 1
ATOM 656 C C . PRO A 1 86 ? -38.615 -15.223 57.935 1.00 49.38 86 PRO A C 1
ATOM 658 O O . PRO A 1 86 ? -37.997 -14.240 58.341 1.00 49.38 86 PRO A O 1
ATOM 661 N N . PHE A 1 87 ? -38.003 -16.366 57.627 1.00 46.75 87 PHE A N 1
ATOM 662 C CA . PHE A 1 87 ? -36.561 -16.475 57.464 1.00 46.75 87 PHE A CA 1
ATOM 663 C C . PHE A 1 87 ? -36.163 -15.567 56.297 1.00 46.75 87 PHE A C 1
ATOM 665 O O . PHE A 1 87 ? -36.364 -15.900 55.130 1.00 46.75 87 PHE A O 1
ATOM 672 N N . HIS A 1 88 ? -35.603 -14.399 56.606 1.00 52.00 88 HIS A N 1
ATOM 673 C CA . HIS A 1 88 ? -34.892 -13.600 55.622 1.00 52.00 88 HIS A CA 1
ATOM 674 C C . HIS A 1 88 ? -33.664 -14.400 55.175 1.00 52.00 88 HIS A C 1
ATOM 676 O O . HIS A 1 88 ? -32.628 -14.392 55.839 1.00 52.00 88 HIS A O 1
ATOM 682 N N . HIS A 1 89 ? -33.767 -15.116 54.052 1.00 51.66 89 HIS A N 1
ATOM 683 C CA . HIS A 1 89 ? -32.584 -15.609 53.359 1.00 51.66 89 HIS A CA 1
ATOM 684 C C . HIS A 1 89 ? -31.743 -14.397 52.956 1.00 51.66 89 HIS A C 1
ATOM 686 O O . HIS A 1 89 ? -32.050 -13.688 51.998 1.00 51.66 89 HIS A O 1
ATOM 692 N N . ARG A 1 90 ? -30.673 -14.146 53.714 1.00 50.00 90 ARG A N 1
ATOM 693 C CA . ARG A 1 90 ? -29.608 -13.226 53.327 1.00 50.00 90 ARG A CA 1
ATOM 694 C C . ARG A 1 90 ? -28.958 -13.812 52.074 1.00 50.00 90 ARG A C 1
ATOM 696 O O . ARG A 1 90 ? -28.097 -14.676 52.184 1.00 50.00 90 ARG A O 1
ATOM 703 N N . ARG A 1 91 ? -29.418 -13.393 50.888 1.00 54.19 91 ARG A N 1
ATOM 704 C CA . ARG A 1 91 ? -28.769 -13.705 49.607 1.00 54.19 91 ARG A CA 1
ATOM 705 C C . ARG A 1 91 ? -27.334 -13.189 49.686 1.00 54.19 91 ARG A C 1
ATOM 707 O O . ARG A 1 91 ? -27.094 -11.992 49.567 1.00 54.19 91 ARG A O 1
ATOM 714 N N . THR A 1 92 ? -26.381 -14.075 49.940 1.00 57.03 92 THR A N 1
ATOM 715 C CA . THR A 1 92 ? -24.974 -13.792 49.671 1.00 57.03 92 THR A CA 1
ATOM 716 C C . THR A 1 92 ? -24.820 -13.854 48.162 1.00 57.03 92 THR A C 1
ATOM 718 O O . THR A 1 92 ? -25.056 -14.915 47.583 1.00 57.03 92 THR A O 1
ATOM 721 N N . ALA A 1 93 ? -24.508 -12.714 47.539 1.00 60.41 93 ALA A N 1
ATOM 722 C CA . ALA A 1 93 ? -24.283 -12.637 46.102 1.00 60.41 93 ALA A CA 1
ATOM 723 C C . ALA A 1 93 ? -23.288 -13.724 45.691 1.00 60.41 93 ALA A C 1
ATOM 725 O O . ALA A 1 93 ? -22.242 -13.903 46.326 1.00 60.41 93 ALA A O 1
ATOM 726 N N . THR A 1 94 ? -23.649 -14.482 44.666 1.00 70.69 94 THR A N 1
ATOM 727 C CA . THR A 1 94 ? -22.755 -15.501 44.118 1.00 70.69 94 THR A CA 1
ATOM 728 C C . THR A 1 94 ? -21.520 -14.812 43.528 1.00 70.69 94 THR A C 1
ATOM 730 O O . THR A 1 94 ? -21.559 -13.645 43.134 1.00 70.69 94 THR A O 1
ATOM 733 N N . LYS A 1 95 ? -20.381 -15.510 43.482 1.00 66.69 95 LYS A N 1
ATOM 734 C CA . LYS A 1 95 ? -19.117 -14.954 42.963 1.00 66.69 95 LYS A CA 1
ATOM 735 C C . LYS A 1 95 ? -19.261 -14.409 41.526 1.00 66.69 95 LYS A C 1
ATOM 737 O O . LYS A 1 95 ? -18.592 -13.442 41.174 1.00 66.69 95 LYS A O 1
ATOM 742 N N . GLU A 1 96 ? -20.166 -14.991 40.740 1.00 63.44 96 GLU A N 1
ATOM 743 C CA . GLU A 1 96 ? -20.524 -14.558 39.382 1.00 63.44 96 GLU A CA 1
ATOM 744 C C . GLU A 1 96 ? -21.267 -13.211 39.365 1.00 63.44 96 GLU A C 1
ATOM 746 O O . GLU A 1 96 ? -20.910 -12.326 38.589 1.00 63.44 96 GLU A O 1
ATOM 751 N N . GLU A 1 97 ? -22.224 -12.989 40.274 1.00 67.38 97 GLU A N 1
ATOM 752 C CA . GLU A 1 97 ? -22.927 -11.700 40.404 1.00 67.38 97 GLU A CA 1
ATOM 753 C C . GLU A 1 97 ? -21.972 -10.570 40.834 1.00 67.38 97 GLU A C 1
ATOM 755 O O . GLU A 1 97 ? -22.062 -9.441 40.342 1.00 67.38 97 GLU A O 1
ATOM 760 N N . ALA A 1 98 ? -21.010 -10.866 41.716 1.00 68.81 98 ALA A N 1
ATOM 761 C CA . ALA A 1 98 ? -19.997 -9.900 42.143 1.00 68.81 98 ALA A CA 1
ATOM 762 C C . ALA A 1 98 ? -19.025 -9.518 41.007 1.00 68.81 98 ALA A C 1
ATOM 764 O O . ALA A 1 98 ? -18.724 -8.331 40.847 1.00 68.81 98 ALA A O 1
ATOM 765 N N . MET A 1 99 ? -18.581 -10.491 40.195 1.00 65.38 99 MET A N 1
ATOM 766 C CA . MET A 1 99 ? -17.760 -10.230 39.000 1.00 65.38 99 MET A CA 1
ATOM 767 C C . MET A 1 99 ? -18.515 -9.378 37.978 1.00 65.38 99 MET A C 1
ATOM 769 O O . MET A 1 99 ? -18.018 -8.314 37.611 1.00 65.38 99 MET A O 1
ATOM 773 N N . SER A 1 100 ? -19.750 -9.754 37.631 1.00 74.38 100 SER A N 1
ATOM 774 C CA . SER A 1 100 ? -20.598 -9.000 36.695 1.00 74.38 100 SER A CA 1
ATOM 775 C C . SER A 1 100 ? -20.782 -7.534 37.123 1.00 74.38 100 SER A C 1
ATOM 777 O O . SER A 1 100 ? -20.679 -6.607 36.319 1.00 74.38 100 SER A O 1
ATOM 779 N N . THR A 1 101 ? -20.961 -7.286 38.424 1.00 79.75 101 THR A N 1
ATOM 780 C CA . THR A 1 101 ? -21.109 -5.920 38.952 1.00 79.75 101 THR A CA 1
ATOM 781 C C . THR A 1 101 ? -19.808 -5.107 38.846 1.00 79.75 101 THR A C 1
ATOM 783 O O . THR A 1 101 ? -19.846 -3.889 38.655 1.00 79.75 101 THR A O 1
ATOM 786 N N . SER A 1 102 ? -18.645 -5.749 38.993 1.00 81.44 102 SER A N 1
ATOM 787 C CA . SER A 1 102 ? -17.340 -5.085 38.867 1.00 81.44 102 SER A CA 1
ATOM 788 C C . SER A 1 102 ? -17.012 -4.711 37.418 1.00 81.44 102 SER A C 1
ATOM 790 O O . SER A 1 102 ? -16.576 -3.586 37.168 1.00 81.44 102 SER A O 1
ATOM 792 N N . GLU A 1 103 ? -17.339 -5.585 36.467 1.00 81.19 103 GLU A N 1
ATOM 793 C CA . GLU A 1 103 ? -17.196 -5.337 35.029 1.00 81.19 103 GLU A CA 1
ATOM 794 C C . GLU A 1 103 ? -18.083 -4.170 34.581 1.00 81.19 103 GLU A C 1
ATOM 796 O O . GLU A 1 103 ? -17.616 -3.238 33.928 1.00 81.19 103 GLU A O 1
ATOM 801 N N . GLN A 1 104 ? -19.340 -4.133 35.036 1.00 83.75 104 GLN A N 1
ATOM 802 C CA . GLN A 1 104 ? -20.254 -3.018 34.764 1.00 83.75 104 GLN A CA 1
ATOM 803 C C . GLN A 1 104 ? -19.741 -1.676 35.313 1.00 83.75 104 GLN A C 1
ATOM 805 O O . GLN A 1 104 ? -19.945 -0.627 34.697 1.00 83.75 104 GLN A O 1
ATOM 810 N N . LYS A 1 105 ? -19.078 -1.674 36.476 1.00 87.00 105 LYS A N 1
ATOM 811 C CA . LYS A 1 105 ? -18.485 -0.453 37.050 1.00 87.00 105 LYS A CA 1
ATOM 812 C C . LYS A 1 105 ? -17.298 0.036 36.225 1.00 87.00 105 LYS A C 1
ATOM 814 O O . LYS A 1 105 ? -17.222 1.234 35.955 1.00 87.00 105 LYS A O 1
ATOM 819 N N . LEU A 1 106 ? -16.414 -0.873 35.812 1.00 87.31 106 LEU A N 1
ATOM 820 C CA . LEU A 1 106 ? -15.290 -0.550 34.932 1.00 87.31 106 LEU A CA 1
ATOM 821 C C . LEU A 1 106 ? -15.790 0.004 33.590 1.00 87.31 106 LEU A C 1
ATOM 823 O O . LEU A 1 106 ? -15.304 1.025 33.113 1.00 87.31 106 LEU A O 1
ATOM 827 N N . HIS A 1 107 ? -16.837 -0.601 33.036 1.00 84.19 107 HIS A N 1
ATOM 828 C CA . HIS A 1 107 ? -17.469 -0.159 31.799 1.00 84.19 107 HIS A CA 1
ATOM 829 C C . HIS A 1 107 ? -18.003 1.279 31.881 1.00 84.19 107 HIS A C 1
ATOM 831 O O . HIS A 1 107 ? -17.692 2.098 31.014 1.00 84.19 107 HIS A O 1
ATOM 837 N N . ARG A 1 108 ? -18.752 1.615 32.942 1.00 89.00 108 ARG A N 1
ATOM 838 C CA . ARG A 1 108 ? -19.252 2.986 33.184 1.00 89.00 108 ARG A CA 1
ATOM 839 C C . ARG A 1 108 ? -18.122 3.991 33.385 1.00 89.00 108 ARG A C 1
ATOM 841 O O . ARG A 1 108 ? -18.247 5.160 33.027 1.00 89.00 108 ARG A O 1
ATOM 848 N N . LEU A 1 109 ? -17.016 3.552 33.981 1.00 91.50 109 LEU A N 1
ATOM 849 C CA . LEU A 1 109 ? -15.844 4.395 34.155 1.00 91.50 109 LEU A CA 1
ATOM 850 C C . LEU A 1 109 ? -15.202 4.731 32.802 1.00 91.50 109 LEU A C 1
ATOM 852 O O . LEU A 1 109 ? -14.933 5.903 32.545 1.00 91.50 109 LEU A O 1
ATOM 856 N N . LYS A 1 110 ? -15.038 3.744 31.913 1.00 89.69 110 LYS A N 1
ATOM 857 C CA . LYS A 1 110 ? -14.547 3.962 30.542 1.00 89.69 110 LYS A CA 1
ATOM 858 C C . LYS A 1 110 ? -15.445 4.925 29.743 1.00 89.69 110 LYS A C 1
ATOM 860 O O . LYS A 1 110 ? -14.938 5.809 29.055 1.00 89.69 110 LYS A O 1
ATOM 865 N N . GLU A 1 111 ? -16.771 4.847 29.897 1.00 88.44 111 GLU A N 1
ATOM 866 C CA . GLU A 1 111 ? -17.725 5.805 29.283 1.00 88.44 111 GLU A CA 1
ATOM 867 C C . GLU A 1 111 ? -17.528 7.226 29.794 1.00 88.44 111 GLU A C 1
ATOM 869 O O . GLU A 1 111 ? -17.595 8.200 29.048 1.00 88.44 111 GLU A O 1
ATOM 874 N N . ARG A 1 112 ? -17.268 7.362 31.093 1.00 92.38 112 ARG A N 1
ATOM 875 C CA . ARG A 1 112 ? -17.027 8.667 31.695 1.00 92.38 112 ARG A CA 1
ATOM 876 C C . ARG A 1 112 ? -15.735 9.293 31.181 1.00 92.38 112 ARG A C 1
ATOM 878 O O . ARG A 1 112 ? -15.722 10.491 30.914 1.00 92.38 112 ARG A O 1
ATOM 885 N N . ILE A 1 113 ? -14.672 8.500 31.046 1.00 92.56 113 ILE A N 1
ATOM 886 C CA . ILE A 1 113 ? -13.389 8.983 30.524 1.00 92.56 113 ILE A CA 1
ATOM 887 C C . ILE A 1 113 ? -13.544 9.405 29.057 1.00 92.56 113 ILE A C 1
ATOM 889 O O . ILE A 1 113 ? -13.170 10.520 28.707 1.00 92.56 113 ILE A O 1
ATOM 893 N N . THR A 1 114 ? -14.174 8.576 28.220 1.00 90.62 114 THR A N 1
ATOM 894 C CA . THR A 1 114 ? -14.429 8.912 26.804 1.00 90.62 114 THR A CA 1
ATOM 895 C C . THR A 1 114 ? -15.292 10.165 26.643 1.00 90.62 114 THR A C 1
ATOM 897 O O . THR A 1 114 ? -15.004 10.999 25.790 1.00 90.62 114 THR A O 1
ATOM 900 N N . LEU A 1 115 ? -16.306 10.365 27.492 1.00 92.00 115 LEU A N 1
ATOM 901 C CA . LEU A 1 115 ? -17.100 11.599 27.513 1.00 92.00 115 LEU A CA 1
ATOM 902 C C . LEU A 1 115 ? -16.276 12.846 27.854 1.00 92.00 115 LEU A C 1
ATOM 904 O O . LEU A 1 115 ? -16.520 13.898 27.268 1.00 92.00 115 LEU A O 1
ATOM 908 N N . LEU A 1 116 ? -15.337 12.755 28.799 1.00 93.81 116 LEU A N 1
ATOM 909 C CA . LEU A 1 116 ? -14.465 13.878 29.161 1.00 93.81 116 LEU A CA 1
ATOM 910 C C . LEU A 1 116 ? -13.514 14.237 28.017 1.00 93.81 116 LEU A C 1
ATOM 912 O O . LEU A 1 116 ? -13.394 15.413 27.689 1.00 93.81 116 LEU A O 1
ATOM 916 N N . LEU A 1 117 ? -12.920 13.231 27.369 1.00 91.75 117 LEU A N 1
ATOM 917 C CA . LEU A 1 117 ? -12.049 13.432 26.209 1.00 91.75 117 LEU A CA 1
ATOM 918 C C . LEU A 1 117 ? -12.815 14.051 25.029 1.00 91.75 117 LEU A C 1
ATOM 920 O O . LEU A 1 117 ? -12.383 15.060 24.483 1.00 91.75 117 LEU A O 1
ATOM 924 N N . ASN A 1 118 ? -14.012 13.543 24.709 1.00 90.50 118 ASN A N 1
ATOM 925 C CA . ASN A 1 118 ? -14.848 14.134 23.657 1.00 90.50 118 ASN A CA 1
ATOM 926 C C . ASN A 1 118 ? -15.217 15.600 23.966 1.00 90.50 118 ASN A C 1
ATOM 928 O O . ASN A 1 118 ? -15.341 16.409 23.051 1.00 90.50 118 ASN A O 1
ATOM 932 N N . LYS A 1 119 ? -15.428 15.961 25.241 1.00 91.12 119 LYS A N 1
ATOM 933 C CA . LYS A 1 119 ? -15.708 17.352 25.640 1.00 91.12 119 LYS A CA 1
ATOM 934 C C . LYS A 1 119 ? -14.487 18.253 25.499 1.00 91.12 119 LYS A C 1
ATOM 936 O O . LYS A 1 119 ? -14.652 19.394 25.082 1.00 91.12 119 LYS A O 1
ATOM 941 N N . ALA A 1 120 ? -13.300 17.743 25.818 1.00 92.69 120 ALA A N 1
ATOM 942 C CA . ALA A 1 120 ? -12.052 18.468 25.614 1.00 92.69 120 ALA A CA 1
ATOM 943 C C . ALA A 1 120 ? -11.819 18.780 24.125 1.00 92.69 120 ALA A C 1
ATOM 945 O O . ALA A 1 120 ? -11.430 19.893 23.795 1.00 92.69 120 ALA A O 1
ATOM 946 N N . GLU A 1 121 ? -12.134 17.838 23.227 1.00 88.81 121 GLU A N 1
ATOM 947 C CA . GLU A 1 121 ? -11.980 18.011 21.772 1.00 88.81 121 GLU A CA 1
ATOM 948 C C . GLU A 1 121 ? -13.028 18.944 21.136 1.00 88.81 121 GLU A C 1
ATOM 950 O O . GLU A 1 121 ? -12.751 19.563 20.113 1.00 88.81 121 GLU A O 1
ATOM 955 N N . ASN A 1 122 ? -14.229 19.054 21.718 1.00 90.69 122 ASN A N 1
ATOM 956 C CA . ASN A 1 122 ? -15.345 19.819 21.137 1.00 90.69 122 ASN A CA 1
ATOM 957 C C . ASN A 1 122 ? -15.581 21.202 21.775 1.00 90.69 122 ASN A C 1
ATOM 959 O O . ASN A 1 122 ? -16.518 21.896 21.373 1.00 90.69 122 ASN A O 1
ATOM 963 N N . THR A 1 123 ? -14.794 21.618 22.773 1.00 90.56 123 THR A N 1
ATOM 964 C CA . THR A 1 123 ? -14.897 22.975 23.340 1.00 90.56 123 THR A CA 1
ATOM 965 C C . THR A 1 123 ? -13.976 23.951 22.606 1.00 90.56 123 THR A C 1
ATOM 967 O O . THR A 1 123 ? -12.845 23.627 22.262 1.00 90.56 123 THR A O 1
ATOM 970 N N . ASN A 1 124 ? -14.449 25.181 22.396 1.00 90.62 124 ASN A N 1
ATOM 971 C CA . ASN A 1 124 ? -13.654 26.264 21.803 1.00 90.62 124 ASN A CA 1
ATOM 972 C C . ASN A 1 124 ? -12.815 27.024 22.852 1.00 90.62 124 ASN A C 1
ATOM 974 O O . ASN A 1 124 ? -12.096 27.960 22.502 1.00 90.62 124 ASN A O 1
ATOM 978 N N . PHE A 1 125 ? -12.922 26.664 24.138 1.00 93.00 125 PHE A N 1
ATOM 979 C CA . PHE A 1 125 ? -12.231 27.337 25.237 1.00 93.00 125 PHE A CA 1
ATOM 980 C C . PHE A 1 125 ? -11.000 26.533 25.696 1.00 93.00 125 PHE A C 1
ATOM 982 O O . PHE A 1 125 ? -11.157 25.447 26.259 1.00 93.00 125 PHE A O 1
ATOM 989 N N . PRO A 1 126 ? -9.769 27.062 25.552 1.00 89.19 126 PRO A N 1
ATOM 990 C CA . PRO A 1 126 ? -8.547 26.291 25.804 1.00 89.19 126 PRO A CA 1
ATOM 991 C C . PRO A 1 126 ? -8.375 25.883 27.275 1.00 89.19 126 PRO A C 1
ATOM 993 O O . PRO A 1 126 ? -7.980 24.759 27.568 1.00 89.19 126 PRO A O 1
ATOM 996 N N . HIS A 1 127 ? -8.730 26.766 28.213 1.00 89.62 127 HIS A N 1
ATOM 997 C CA . HIS A 1 127 ? -8.635 26.475 29.647 1.00 89.62 127 HIS A CA 1
ATOM 998 C C . HIS A 1 127 ? -9.629 25.385 30.091 1.00 89.62 127 HIS A C 1
ATOM 1000 O O . HIS A 1 127 ? -9.342 24.587 30.979 1.00 89.62 127 HIS A O 1
ATOM 1006 N N . GLU A 1 128 ? -10.807 25.332 29.465 1.00 91.31 128 GLU A N 1
ATOM 1007 C CA . GLU A 1 128 ? -11.809 24.302 29.743 1.00 91.31 128 GLU A CA 1
ATOM 1008 C C . GLU A 1 128 ? -11.386 22.947 29.157 1.00 91.31 128 GLU A C 1
ATOM 1010 O O . GLU A 1 128 ? -11.482 21.925 29.839 1.00 91.31 128 GLU A O 1
ATOM 1015 N N . ALA A 1 129 ? -10.850 22.951 27.929 1.00 91.88 129 ALA A N 1
ATOM 1016 C CA . ALA A 1 129 ? -10.299 21.759 27.292 1.00 91.88 129 ALA A CA 1
ATOM 1017 C C . ALA A 1 129 ? -9.215 21.118 28.167 1.00 91.88 129 ALA A C 1
ATOM 1019 O O . ALA A 1 129 ? -9.281 19.924 28.457 1.00 91.88 129 ALA A O 1
ATOM 1020 N N . GLN A 1 130 ? -8.274 21.929 28.664 1.00 91.88 130 GLN A N 1
ATOM 1021 C CA . GLN A 1 130 ? -7.199 21.462 29.534 1.00 91.88 130 GLN A CA 1
ATOM 1022 C C . GLN A 1 130 ? -7.732 20.855 30.842 1.00 91.88 130 GLN A C 1
ATOM 1024 O O . GLN A 1 130 ? -7.303 19.773 31.234 1.00 91.88 130 GLN A O 1
ATOM 1029 N N . ALA A 1 131 ? -8.723 21.482 31.484 1.00 94.88 131 ALA A N 1
ATOM 1030 C CA . ALA A 1 131 ? -9.312 20.952 32.713 1.00 94.88 131 ALA A CA 1
ATOM 1031 C C . ALA A 1 131 ? -10.005 19.588 32.506 1.00 94.88 131 ALA A C 1
ATOM 1033 O O . ALA A 1 131 ? -9.902 18.698 33.358 1.00 94.88 131 ALA A O 1
ATOM 1034 N N . PHE A 1 132 ? -10.706 19.396 31.381 1.00 94.62 132 PHE A N 1
ATOM 1035 C CA . PHE A 1 132 ? -11.295 18.097 31.037 1.00 94.62 132 PHE A CA 1
ATOM 1036 C C . PHE A 1 132 ? -10.230 17.046 30.712 1.00 94.62 132 PHE A C 1
ATOM 1038 O O . PHE A 1 132 ? -10.364 15.902 31.159 1.00 94.62 132 PHE A O 1
ATOM 1045 N N . GLN A 1 133 ? -9.173 17.441 29.999 1.00 93.19 133 GLN A N 1
ATOM 1046 C CA . GLN A 1 133 ? -8.038 16.586 29.659 1.00 93.19 133 GLN A CA 1
ATOM 1047 C C . GLN A 1 133 ? -7.339 16.070 30.925 1.00 93.19 133 GLN A C 1
ATOM 1049 O O . GLN A 1 133 ? -7.254 14.862 31.138 1.00 93.19 133 GLN A O 1
ATOM 1054 N N . GLU A 1 134 ? -6.954 16.975 31.829 1.00 95.31 134 GLU A N 1
ATOM 1055 C CA . GLU A 1 134 ? -6.295 16.642 33.097 1.00 95.31 134 GLU A CA 1
ATOM 1056 C C . GLU A 1 134 ? -7.166 15.725 33.970 1.00 95.31 134 GLU A C 1
ATOM 1058 O O . GLU A 1 134 ? -6.673 14.821 34.655 1.00 95.31 134 GLU A O 1
ATOM 1063 N N . HIS A 1 135 ? -8.487 15.926 33.954 1.00 94.75 135 HIS A N 1
ATOM 1064 C CA . HIS A 1 135 ? -9.413 15.067 34.687 1.00 94.75 135 HIS A CA 1
ATOM 1065 C C . HIS A 1 135 ? -9.483 13.658 34.090 1.00 94.75 135 HIS A C 1
ATOM 1067 O O . HIS A 1 135 ? -9.487 12.674 34.838 1.00 94.75 135 HIS A O 1
ATOM 1073 N N . ALA A 1 136 ? -9.555 13.550 32.762 1.00 93.19 136 ALA A N 1
ATOM 1074 C CA . ALA A 1 136 ? -9.563 12.272 32.064 1.00 93.19 136 ALA A CA 1
ATOM 1075 C C . ALA A 1 136 ? -8.259 11.503 32.323 1.00 93.19 136 ALA A C 1
ATOM 1077 O O . ALA A 1 136 ? -8.308 10.346 32.743 1.00 93.19 136 ALA A O 1
ATOM 1078 N N . GLU A 1 137 ? -7.112 12.168 32.192 1.00 93.31 137 GLU A N 1
ATOM 1079 C CA . GLU A 1 137 ? -5.786 11.596 32.450 1.00 93.31 137 GLU A CA 1
ATOM 1080 C C . GLU A 1 137 ? -5.645 11.108 33.895 1.00 93.31 137 GLU A C 1
ATOM 1082 O O . GLU A 1 137 ? -5.182 9.994 34.143 1.00 93.31 137 GLU A O 1
ATOM 1087 N N . ARG A 1 138 ? -6.141 11.876 34.872 1.00 93.88 138 ARG A N 1
ATOM 1088 C CA . ARG A 1 138 ? -6.146 11.453 36.280 1.00 93.88 138 ARG A CA 1
ATOM 1089 C C . ARG A 1 138 ? -6.943 10.165 36.500 1.00 93.88 138 ARG A C 1
ATOM 1091 O O . ARG A 1 138 ? -6.532 9.322 37.300 1.00 93.88 138 ARG A O 1
ATOM 1098 N N . LEU A 1 139 ? -8.086 10.009 35.828 1.00 93.69 139 LEU A N 1
ATOM 1099 C CA . LEU A 1 139 ? -8.883 8.781 35.896 1.00 93.69 139 LEU A CA 1
ATOM 1100 C C . LEU A 1 139 ? -8.174 7.612 35.204 1.00 93.69 139 LEU A C 1
ATOM 1102 O O . LEU A 1 139 ? -8.158 6.514 35.756 1.00 93.69 139 LEU A O 1
ATOM 1106 N N . MET A 1 140 ? -7.547 7.850 34.052 1.00 89.81 140 MET A N 1
ATOM 1107 C CA . MET A 1 140 ? -6.761 6.842 33.335 1.00 89.81 140 MET A CA 1
ATOM 1108 C C . MET A 1 140 ? -5.624 6.300 34.204 1.00 89.81 140 MET A C 1
ATOM 1110 O O . MET A 1 140 ? -5.529 5.090 34.399 1.00 89.81 140 MET A O 1
ATOM 1114 N N . VAL A 1 141 ? -4.835 7.186 34.822 1.00 92.62 141 VAL A N 1
ATOM 1115 C CA . VAL A 1 141 ? -3.729 6.804 35.715 1.00 92.62 141 VAL A CA 1
ATOM 1116 C C . VAL A 1 141 ? -4.237 6.060 36.951 1.00 92.62 141 VAL A C 1
ATOM 1118 O O . VAL A 1 141 ? -3.690 5.022 37.313 1.00 92.62 141 VAL A O 1
ATOM 1121 N N . ARG A 1 142 ? -5.307 6.547 37.597 1.00 89.62 142 ARG A N 1
ATOM 1122 C CA . ARG A 1 142 ? -5.835 5.937 38.831 1.00 89.62 142 ARG A CA 1
ATOM 1123 C C . ARG A 1 142 ? -6.325 4.501 38.628 1.00 89.62 142 ARG A C 1
ATOM 1125 O O . ARG A 1 142 ? -6.218 3.702 39.554 1.00 89.62 142 ARG A O 1
ATOM 1132 N N . TYR A 1 143 ? -6.900 4.200 37.468 1.00 87.19 143 TYR A N 1
ATOM 1133 C CA . TYR A 1 143 ? -7.514 2.900 37.188 1.00 87.19 143 TYR A CA 1
ATOM 1134 C C . TYR A 1 143 ? -6.720 2.049 36.189 1.00 87.19 143 TYR A C 1
ATOM 1136 O O . TYR A 1 143 ? -7.185 0.974 35.826 1.00 87.19 143 TYR A O 1
ATOM 1144 N N . GLY A 1 144 ? -5.532 2.501 35.770 1.00 84.56 144 GLY A N 1
ATOM 1145 C CA . GLY A 1 144 ? -4.670 1.778 34.832 1.00 84.56 144 GLY A CA 1
ATOM 1146 C C . GLY A 1 144 ? -5.280 1.603 33.439 1.00 84.56 144 GLY A C 1
ATOM 1147 O O . GLY A 1 144 ? -4.985 0.615 32.779 1.00 84.56 144 GLY A O 1
ATOM 1148 N N . ILE A 1 145 ? -6.146 2.525 33.010 1.00 85.81 145 ILE A N 1
ATOM 1149 C CA . ILE A 1 145 ? -6.872 2.430 31.736 1.00 85.81 145 ILE A CA 1
ATOM 1150 C C . ILE A 1 145 ? -6.093 3.182 30.656 1.00 85.81 145 ILE A C 1
ATOM 1152 O O . ILE A 1 145 ? -5.892 4.394 30.754 1.00 85.81 145 ILE A O 1
ATOM 1156 N N . GLY A 1 146 ? -5.677 2.467 29.611 1.00 82.81 146 GLY A N 1
ATOM 1157 C CA . GLY A 1 146 ? -4.954 3.041 28.476 1.00 82.81 146 GLY A CA 1
ATOM 1158 C C . GLY A 1 146 ? -5.876 3.696 27.443 1.00 82.81 146 GLY A C 1
ATOM 1159 O O . GLY A 1 146 ? -7.038 3.320 27.297 1.00 82.81 146 GLY A O 1
ATOM 1160 N N . ARG A 1 147 ? -5.344 4.648 26.663 1.00 76.69 147 ARG A N 1
ATOM 1161 C CA . ARG A 1 147 ? -6.092 5.306 25.571 1.00 76.69 147 ARG A CA 1
ATOM 1162 C C . ARG A 1 147 ? -6.532 4.300 24.499 1.00 76.69 147 ARG A C 1
ATOM 1164 O O . ARG A 1 147 ? -7.700 4.271 24.139 1.00 76.69 147 ARG A O 1
ATOM 1171 N N . ALA A 1 148 ? -5.636 3.384 24.122 1.00 69.88 148 ALA A N 1
ATOM 1172 C CA . ALA A 1 148 ? -5.930 2.305 23.178 1.00 69.88 148 ALA A CA 1
ATOM 1173 C C . ALA A 1 148 ? -7.063 1.370 23.648 1.00 69.88 148 ALA A C 1
ATOM 1175 O O . ALA A 1 148 ? -7.846 0.890 22.835 1.00 69.88 148 ALA A O 1
ATOM 1176 N N . GLU A 1 149 ? -7.183 1.138 24.960 1.00 75.94 149 GLU A N 1
ATOM 1177 C CA . GLU A 1 149 ? -8.269 0.332 25.527 1.00 75.94 149 GLU A CA 1
ATOM 1178 C C . GLU A 1 149 ? -9.619 1.063 25.445 1.00 75.94 149 GLU A C 1
ATOM 1180 O O . GLU A 1 149 ? -10.632 0.451 25.120 1.00 75.94 149 GLU A O 1
ATOM 1185 N N . LEU A 1 150 ? -9.646 2.379 25.693 1.00 78.50 150 LEU A N 1
ATOM 1186 C CA . LEU A 1 150 ? -10.854 3.204 25.543 1.00 78.50 150 LEU A CA 1
ATOM 1187 C C . LEU A 1 150 ? -11.324 3.276 24.088 1.00 78.50 150 LEU A C 1
ATOM 1189 O O . LEU A 1 150 ? -12.531 3.258 23.833 1.00 78.50 150 LEU A O 1
ATOM 1193 N N . ASP A 1 151 ? -10.383 3.350 23.150 1.00 67.94 151 ASP A N 1
ATOM 1194 C CA . ASP A 1 151 ? -10.673 3.381 21.719 1.00 67.94 151 ASP A CA 1
ATOM 1195 C C . ASP A 1 151 ? -11.214 2.026 21.236 1.00 67.94 151 ASP A C 1
ATOM 1197 O O . ASP A 1 151 ? -12.207 1.994 20.504 1.00 67.94 151 ASP A O 1
ATOM 1201 N N . ALA A 1 152 ? -10.652 0.912 21.722 1.00 66.56 152 ALA A N 1
ATOM 1202 C CA . ALA A 1 152 ? -11.165 -0.435 21.466 1.00 66.56 152 ALA A CA 1
ATOM 1203 C C . ALA A 1 152 ? -12.590 -0.632 22.021 1.00 66.56 152 ALA A C 1
ATOM 1205 O O . ALA A 1 152 ? -13.490 -1.053 21.294 1.00 66.56 152 ALA A O 1
ATOM 1206 N N . ASP A 1 153 ? -12.833 -0.245 23.278 1.00 69.25 153 ASP A N 1
ATOM 1207 C CA . ASP A 1 153 ? -14.158 -0.309 23.914 1.00 69.25 153 ASP A CA 1
ATOM 1208 C C . ASP A 1 153 ? -15.195 0.589 23.211 1.00 69.25 153 ASP A C 1
ATOM 1210 O O . ASP A 1 153 ? -16.386 0.270 23.176 1.00 69.25 153 ASP A O 1
ATOM 1214 N N . SER A 1 154 ? -14.761 1.730 22.670 1.00 64.31 154 SER A N 1
ATOM 1215 C CA . SER A 1 154 ? -15.620 2.646 21.909 1.00 64.31 154 SER A CA 1
ATOM 1216 C C . SER A 1 154 ? -15.957 2.104 20.516 1.00 64.31 154 SER A C 1
ATOM 1218 O O . SER A 1 154 ? -17.044 2.382 20.003 1.00 64.31 154 SER A O 1
ATOM 1220 N N . ALA A 1 155 ? -15.045 1.337 19.908 1.00 59.25 155 ALA A N 1
ATOM 1221 C CA . ALA A 1 155 ? -15.262 0.660 18.632 1.00 59.25 155 ALA A CA 1
ATOM 1222 C C . ALA A 1 155 ? -16.267 -0.501 18.750 1.00 59.25 155 ALA A C 1
ATOM 1224 O O . ALA A 1 155 ? -17.037 -0.745 17.818 1.00 59.25 155 ALA A O 1
ATOM 1225 N N . ASP A 1 156 ? -16.307 -1.176 19.902 1.00 61.31 156 ASP A N 1
ATOM 1226 C CA . ASP A 1 156 ? -17.255 -2.265 20.168 1.00 61.31 156 ASP A CA 1
ATOM 1227 C C . ASP A 1 156 ? -18.687 -1.749 20.437 1.00 61.31 156 ASP A C 1
ATOM 1229 O O . ASP A 1 156 ? -19.677 -2.339 20.008 1.00 61.31 156 ASP A O 1
ATOM 1233 N N . ARG A 1 157 ? -18.819 -0.568 21.062 1.00 59.44 157 ARG A N 1
ATOM 1234 C CA . ARG A 1 157 ? -20.101 -0.004 21.540 1.00 59.44 157 ARG A CA 1
ATOM 1235 C C . ARG A 1 157 ? -20.905 0.841 20.546 1.00 59.44 157 ARG A C 1
ATOM 1237 O O . ARG A 1 157 ? -21.887 1.474 20.931 1.00 59.44 157 ARG A O 1
ATOM 1244 N N . GLY A 1 158 ? -20.542 0.849 19.267 1.00 48.72 158 GLY A N 1
ATOM 1245 C CA . GLY A 1 158 ? -21.402 1.437 18.237 1.00 48.72 158 GLY A CA 1
ATOM 1246 C C . GLY A 1 158 ? -21.271 2.951 18.030 1.00 48.72 158 GLY A C 1
ATOM 1247 O O . GLY A 1 158 ? -22.212 3.572 17.529 1.00 48.72 158 GLY A O 1
ATOM 1248 N N . LYS A 1 159 ? -20.089 3.554 18.267 1.00 52.12 159 LYS A N 1
ATOM 1249 C CA . LYS A 1 159 ? -19.677 4.643 17.351 1.00 52.12 159 LYS A CA 1
ATOM 1250 C C . LYS A 1 159 ? -19.804 4.062 15.938 1.00 52.12 159 LYS A C 1
ATOM 1252 O O . LYS A 1 159 ? -19.346 2.938 15.747 1.00 52.12 159 LYS A O 1
ATOM 1257 N N . LYS A 1 160 ? -20.491 4.755 15.008 1.00 54.72 160 LYS A N 1
ATOM 1258 C CA . LYS A 1 160 ? -20.742 4.288 13.624 1.00 54.72 160 LYS A CA 1
ATOM 1259 C C . LYS A 1 160 ? -19.508 3.532 13.136 1.00 54.72 160 LYS A C 1
ATOM 1261 O O . LYS A 1 160 ? -18.492 4.179 12.888 1.00 54.72 160 LYS A O 1
ATOM 1266 N N . LYS A 1 161 ? -19.576 2.191 13.088 1.00 66.62 161 LYS A N 1
ATOM 1267 C CA . LYS A 1 161 ? -18.458 1.384 12.600 1.00 66.62 161 LYS A CA 1
ATOM 1268 C C . LYS A 1 161 ? -18.153 1.925 11.221 1.00 66.62 161 LYS A C 1
ATOM 1270 O O . LYS A 1 161 ? -19.049 1.990 10.378 1.00 66.62 161 LYS A O 1
ATOM 1275 N N . GLU A 1 162 ? -16.934 2.417 11.066 1.00 81.00 162 GLU A N 1
ATOM 1276 C CA . GLU A 1 162 ? -16.485 2.967 9.804 1.00 81.00 162 GLU A CA 1
ATOM 1277 C C . GLU A 1 162 ? -16.749 1.916 8.723 1.00 81.00 162 GLU A C 1
ATOM 1279 O O . GLU A 1 162 ? -16.333 0.762 8.907 1.00 81.00 162 GLU A O 1
ATOM 1284 N N . PRO A 1 163 ? -17.500 2.263 7.663 1.00 88.88 163 PRO A N 1
ATOM 1285 C CA . PRO A 1 163 ? -17.929 1.274 6.697 1.00 88.88 163 PRO A CA 1
ATOM 1286 C C . PRO A 1 163 ? -16.704 0.618 6.066 1.00 88.88 163 PRO A C 1
ATOM 1288 O O . PRO A 1 163 ? -15.732 1.287 5.705 1.00 88.88 163 PRO A O 1
ATOM 1291 N N . ILE A 1 164 ? -16.760 -0.707 5.937 1.00 93.50 164 ILE A N 1
ATOM 1292 C CA 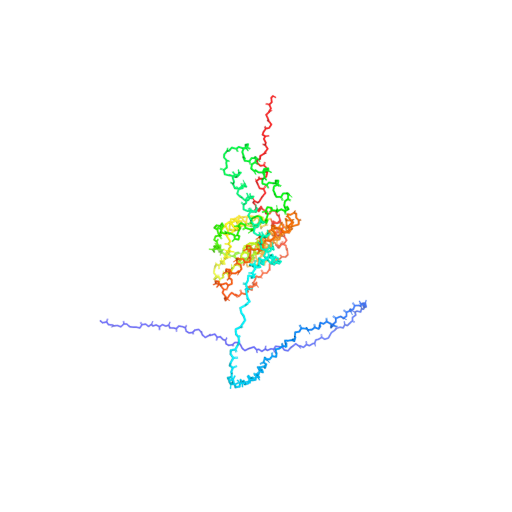. ILE A 1 164 ? -15.808 -1.432 5.104 1.00 93.50 164 ILE A CA 1
ATOM 1293 C C . ILE A 1 164 ? -16.228 -1.175 3.662 1.00 93.50 164 ILE A C 1
ATOM 1295 O O . ILE A 1 164 ? -17.336 -1.534 3.258 1.00 93.50 164 ILE A O 1
ATOM 1299 N N . ILE A 1 165 ? -15.351 -0.519 2.913 1.00 95.00 165 ILE A N 1
ATOM 1300 C CA . ILE A 1 165 ? -15.560 -0.196 1.509 1.00 95.00 165 ILE A CA 1
ATOM 1301 C C . ILE A 1 165 ? -14.613 -1.013 0.638 1.00 95.00 165 ILE A C 1
ATOM 1303 O O . ILE A 1 165 ? -13.569 -1.501 1.078 1.00 95.00 165 ILE A O 1
ATOM 1307 N N . GLU A 1 166 ? -14.984 -1.129 -0.629 1.00 95.94 166 GLU A N 1
ATOM 1308 C CA . GLU A 1 166 ? -14.147 -1.702 -1.667 1.00 95.94 166 GLU A CA 1
ATOM 1309 C C . GLU A 1 166 ? -13.848 -0.636 -2.712 1.00 95.94 166 GLU A C 1
ATOM 1311 O O . GLU A 1 166 ? -14.737 -0.133 -3.396 1.00 95.94 166 GLU A O 1
ATOM 1316 N N . GLU A 1 167 ? -12.567 -0.331 -2.864 1.00 96.44 167 GLU A N 1
ATOM 1317 C CA . GLU A 1 167 ? -12.065 0.559 -3.901 1.00 96.44 167 GLU A CA 1
ATOM 1318 C C . GLU A 1 167 ? -11.122 -0.191 -4.828 1.00 96.44 167 GLU A C 1
ATOM 1320 O O . GLU A 1 167 ? -10.605 -1.263 -4.506 1.00 96.44 167 GLU A O 1
ATOM 1325 N N . HIS A 1 168 ? -10.865 0.383 -6.000 1.00 95.31 168 HIS A N 1
ATOM 1326 C CA . HIS A 1 168 ? -9.950 -0.217 -6.958 1.00 95.31 168 HIS A CA 1
ATOM 1327 C C . HIS A 1 168 ? -8.916 0.767 -7.496 1.00 95.31 168 HIS A C 1
ATOM 1329 O O . HIS A 1 168 ? -9.130 1.976 -7.586 1.00 95.31 168 HIS A O 1
ATOM 1335 N N . PHE A 1 169 ? -7.775 0.203 -7.879 1.00 95.44 169 PHE A N 1
ATOM 1336 C CA . PHE A 1 169 ? -6.673 0.888 -8.527 1.00 95.44 169 PHE A CA 1
ATOM 1337 C C . PHE A 1 169 ? -6.338 0.178 -9.841 1.00 95.44 169 PHE A C 1
ATOM 1339 O O . PHE A 1 169 ? -5.912 -0.984 -9.859 1.00 95.44 169 PHE A O 1
ATOM 1346 N N . ASP A 1 170 ? -6.557 0.885 -10.947 1.00 94.69 170 ASP A N 1
ATOM 1347 C CA . ASP A 1 170 ? -6.368 0.365 -12.297 1.00 94.69 170 ASP A CA 1
ATOM 1348 C C . ASP A 1 170 ? -4.977 0.692 -12.835 1.00 94.69 170 ASP A C 1
ATOM 1350 O O . ASP A 1 170 ? -4.554 1.843 -12.879 1.00 94.69 170 ASP A O 1
ATOM 1354 N N . MET A 1 171 ? -4.287 -0.334 -13.330 1.00 92.31 171 MET A N 1
ATOM 1355 C CA . MET A 1 171 ? -2.978 -0.210 -13.966 1.00 92.31 171 MET A CA 1
ATOM 1356 C C . MET A 1 171 ? -3.052 -0.679 -15.413 1.00 92.31 171 MET A C 1
ATOM 1358 O O . MET A 1 171 ? -3.626 -1.726 -15.738 1.00 92.31 171 MET A O 1
ATOM 1362 N N . ARG A 1 172 ? -2.426 0.092 -16.298 1.00 90.88 172 ARG A N 1
ATOM 1363 C CA . ARG A 1 172 ? -2.405 -0.151 -17.743 1.00 90.88 172 ARG A CA 1
ATOM 1364 C C . ARG A 1 172 ? -0.980 -0.060 -18.279 1.00 90.88 172 ARG A C 1
ATOM 1366 O O . ARG A 1 172 ? -0.073 0.428 -17.613 1.00 90.88 172 ARG A O 1
ATOM 1373 N N . GLY A 1 173 ? -0.790 -0.549 -19.500 1.00 88.81 173 GLY A N 1
ATOM 1374 C CA . GLY A 1 173 ? 0.483 -0.456 -20.210 1.00 88.81 173 GLY A CA 1
ATOM 1375 C C . GLY A 1 173 ? 1.456 -1.601 -19.923 1.00 88.81 173 GLY A C 1
ATOM 1376 O O . GLY A 1 173 ? 1.112 -2.648 -19.359 1.00 88.81 173 GLY A O 1
ATOM 1377 N N . VAL A 1 174 ? 2.694 -1.401 -20.375 1.00 86.69 174 VAL A N 1
ATOM 1378 C CA . VAL A 1 174 ? 3.738 -2.438 -20.411 1.00 86.69 174 VAL A CA 1
ATOM 1379 C C . VAL A 1 174 ? 4.235 -2.833 -19.018 1.00 86.69 174 VAL A C 1
ATOM 1381 O O . VAL A 1 174 ? 4.550 -3.998 -18.789 1.00 86.69 174 VAL A O 1
ATOM 1384 N N . TYR A 1 175 ? 4.201 -1.910 -18.053 1.00 86.94 175 TYR A N 1
ATOM 1385 C CA . TYR A 1 175 ? 4.709 -2.147 -16.697 1.00 86.94 175 TYR A CA 1
ATOM 1386 C C . TYR A 1 175 ? 3.642 -2.590 -15.686 1.00 86.94 175 TYR A C 1
ATOM 1388 O O . TYR A 1 175 ? 3.973 -2.868 -14.532 1.00 86.94 175 TYR A O 1
ATOM 1396 N N . ARG A 1 176 ? 2.376 -2.746 -16.111 1.00 89.31 176 ARG A N 1
ATOM 1397 C CA . ARG A 1 176 ? 1.233 -3.068 -15.229 1.00 89.31 176 ARG A CA 1
ATOM 1398 C C . ARG A 1 176 ? 1.471 -4.270 -14.313 1.00 89.31 176 ARG A C 1
ATOM 1400 O O . ARG A 1 176 ? 1.007 -4.283 -13.184 1.00 89.31 176 ARG A O 1
ATOM 1407 N N . LEU A 1 177 ? 2.209 -5.283 -14.779 1.00 87.38 177 LEU A N 1
ATOM 1408 C CA . LEU A 1 177 ? 2.496 -6.483 -13.992 1.00 87.38 177 LEU A CA 1
ATOM 1409 C C . LEU A 1 177 ? 3.517 -6.215 -12.880 1.00 87.38 177 LEU A C 1
ATOM 1411 O O . LEU A 1 177 ? 3.422 -6.825 -11.824 1.00 87.38 177 LEU A O 1
ATOM 1415 N N . GLY A 1 178 ? 4.510 -5.351 -13.120 1.00 87.25 178 GLY A N 1
ATOM 1416 C CA . GLY A 1 178 ? 5.482 -4.959 -12.091 1.00 87.25 178 GLY A CA 1
ATOM 1417 C C . GLY A 1 178 ? 4.830 -4.072 -11.035 1.00 87.25 178 GLY A C 1
ATOM 1418 O O . GLY A 1 178 ? 4.974 -4.331 -9.844 1.00 87.25 178 GLY A O 1
ATOM 1419 N N . GLN A 1 179 ? 4.023 -3.106 -11.486 1.00 91.69 179 GLN A N 1
ATOM 1420 C CA . GLN A 1 179 ? 3.213 -2.254 -10.615 1.00 91.69 179 GLN A CA 1
ATOM 1421 C C . GLN A 1 179 ? 2.227 -3.071 -9.780 1.00 91.69 179 GLN A C 1
ATOM 1423 O O . GLN A 1 179 ? 2.183 -2.902 -8.570 1.00 91.69 179 GLN A O 1
ATOM 1428 N N . ARG A 1 180 ? 1.500 -4.019 -10.386 1.00 91.88 180 ARG A N 1
ATOM 1429 C CA . ARG A 1 180 ? 0.565 -4.896 -9.669 1.00 91.88 180 ARG A CA 1
ATOM 1430 C C . ARG A 1 180 ? 1.258 -5.670 -8.554 1.00 91.88 180 ARG A C 1
ATOM 1432 O O . ARG A 1 180 ? 0.761 -5.682 -7.434 1.00 91.88 180 ARG A O 1
ATOM 1439 N N . ASP A 1 181 ? 2.371 -6.336 -8.859 1.00 90.62 181 ASP A N 1
ATOM 1440 C CA . ASP A 1 181 ? 3.081 -7.163 -7.876 1.00 90.62 181 ASP A CA 1
ATOM 1441 C C . ASP A 1 181 ? 3.661 -6.310 -6.745 1.00 90.62 181 ASP A C 1
ATOM 1443 O O . ASP A 1 181 ? 3.542 -6.669 -5.575 1.00 90.62 181 ASP A O 1
ATOM 1447 N N . GLY A 1 182 ? 4.243 -5.165 -7.102 1.00 93.06 182 GLY A N 1
ATOM 1448 C CA . GLY A 1 182 ? 4.813 -4.214 -6.161 1.00 93.06 182 GLY A CA 1
ATOM 1449 C C . GLY A 1 182 ? 3.769 -3.554 -5.261 1.00 93.06 182 GLY A C 1
ATOM 1450 O O . GLY A 1 182 ? 3.848 -3.668 -4.043 1.00 93.06 182 GLY A O 1
ATOM 1451 N N . LEU A 1 183 ? 2.751 -2.918 -5.841 1.00 95.19 183 LEU A N 1
ATOM 1452 C CA . LEU A 1 183 ? 1.680 -2.252 -5.093 1.00 95.19 183 LEU A CA 1
ATOM 1453 C C . LEU A 1 183 ? 0.844 -3.248 -4.283 1.00 95.19 183 LEU A C 1
ATOM 1455 O O . LEU A 1 183 ? 0.425 -2.932 -3.174 1.00 95.19 183 LEU A O 1
ATOM 1459 N N . SER A 1 184 ? 0.657 -4.483 -4.767 1.00 94.62 184 SER A N 1
ATOM 1460 C CA . SER A 1 184 ? 0.044 -5.534 -3.949 1.00 94.62 184 SER A CA 1
ATOM 1461 C C . SER A 1 184 ? 0.879 -5.860 -2.710 1.00 94.62 184 SER A C 1
ATOM 1463 O O . SER A 1 184 ? 0.291 -6.210 -1.690 1.00 94.62 184 SER A O 1
ATOM 1465 N N . ALA A 1 185 ? 2.212 -5.790 -2.782 1.00 94.50 185 ALA A N 1
ATOM 1466 C CA . ALA A 1 185 ? 3.073 -5.974 -1.617 1.00 94.50 185 ALA A CA 1
ATOM 1467 C C . ALA A 1 185 ? 2.999 -4.770 -0.668 1.00 94.50 185 ALA A C 1
ATOM 1469 O O . ALA A 1 185 ? 2.896 -4.974 0.536 1.00 94.50 185 ALA A O 1
ATOM 1470 N N . VAL A 1 186 ? 2.964 -3.544 -1.204 1.00 96.12 186 VAL A N 1
ATOM 1471 C CA . VAL A 1 186 ? 2.776 -2.316 -0.410 1.00 96.12 186 VAL A CA 1
ATOM 1472 C C . VAL A 1 186 ? 1.450 -2.364 0.345 1.00 96.12 186 VAL A C 1
ATOM 1474 O O . VAL A 1 186 ? 1.447 -2.222 1.558 1.00 96.12 186 VAL A O 1
ATOM 1477 N N . GLY A 1 187 ? 0.335 -2.652 -0.332 1.00 95.12 187 GLY A N 1
ATOM 1478 C CA . GLY A 1 187 ? -0.974 -2.763 0.319 1.00 95.12 187 GLY A CA 1
ATOM 1479 C C . GLY A 1 187 ? -1.030 -3.869 1.376 1.00 95.12 187 GLY A C 1
ATOM 1480 O O . GLY A 1 187 ? -1.661 -3.696 2.404 1.00 95.12 187 GLY A O 1
ATOM 1481 N N . ARG A 1 188 ? -0.316 -4.985 1.178 1.00 93.62 188 ARG A N 1
ATOM 1482 C CA . ARG A 1 188 ? -0.199 -6.053 2.190 1.00 93.62 188 ARG A CA 1
ATOM 1483 C C . ARG A 1 188 ? 0.682 -5.686 3.385 1.00 93.62 188 ARG A C 1
ATOM 1485 O O . ARG A 1 188 ? 0.599 -6.367 4.400 1.00 93.62 188 ARG A O 1
ATOM 1492 N N . ALA A 1 189 ? 1.545 -4.680 3.256 1.00 94.50 189 ALA A N 1
ATOM 1493 C CA . ALA A 1 189 ? 2.338 -4.179 4.374 1.00 94.50 189 ALA A CA 1
ATOM 1494 C C . ALA A 1 189 ? 1.479 -3.371 5.360 1.00 94.50 189 ALA A C 1
ATOM 1496 O O . ALA A 1 189 ? 1.806 -3.315 6.543 1.00 94.50 189 ALA A O 1
ATOM 1497 N N . PHE A 1 190 ? 0.365 -2.796 4.893 1.00 91.50 190 PHE A N 1
ATOM 1498 C CA . PHE A 1 190 ? -0.650 -2.212 5.762 1.00 91.50 190 PHE A CA 1
ATOM 1499 C C . PHE A 1 190 ? -1.382 -3.318 6.518 1.00 91.50 190 PHE A C 1
ATOM 1501 O O . PHE A 1 190 ? -1.955 -4.230 5.922 1.00 91.50 190 PHE A O 1
ATOM 1508 N N . ARG A 1 191 ? -1.378 -3.226 7.851 1.00 86.81 191 ARG A N 1
ATOM 1509 C CA . ARG A 1 191 ? -2.005 -4.229 8.721 1.00 86.81 191 ARG A CA 1
ATOM 1510 C C . ARG A 1 191 ? -3.530 -4.115 8.785 1.00 86.81 191 ARG A C 1
ATOM 1512 O O . ARG A 1 191 ? -4.128 -4.959 9.423 1.00 86.81 191 ARG A O 1
ATOM 1519 N N . THR A 1 192 ? -4.156 -3.129 8.138 1.00 88.81 192 THR A N 1
ATOM 1520 C CA . THR A 1 192 ? -5.602 -2.840 8.244 1.00 88.81 192 THR A CA 1
ATOM 1521 C C . THR A 1 192 ? -6.411 -3.152 6.984 1.00 88.81 192 THR A C 1
ATOM 1523 O O . THR A 1 192 ? -7.636 -3.180 7.050 1.00 88.81 192 THR A O 1
ATOM 1526 N N . VAL A 1 193 ? -5.763 -3.415 5.843 1.00 94.44 193 VAL A N 1
ATOM 1527 C CA . VAL A 1 193 ? -6.446 -3.623 4.553 1.00 94.44 193 VAL A CA 1
ATOM 1528 C C . VAL A 1 193 ? -6.177 -5.009 3.975 1.00 94.44 193 VAL A C 1
ATOM 1530 O O . VAL A 1 193 ? -5.145 -5.636 4.228 1.00 94.44 193 VAL A O 1
ATOM 1533 N N . SER A 1 194 ? -7.093 -5.469 3.129 1.00 95.62 194 SER A N 1
ATOM 1534 C CA . SER A 1 194 ? -6.963 -6.698 2.356 1.00 95.62 194 SER A CA 1
ATOM 1535 C C . SER A 1 194 ? -6.910 -6.396 0.861 1.00 95.62 194 SER A C 1
ATOM 1537 O O . SER A 1 194 ? -7.691 -5.618 0.317 1.00 95.62 194 SER A O 1
ATOM 1539 N N . MET A 1 195 ? -5.949 -7.030 0.186 1.00 95.50 195 MET A N 1
ATOM 1540 C CA . MET A 1 195 ? -5.652 -6.797 -1.228 1.00 95.50 195 MET A CA 1
ATOM 1541 C C . MET A 1 195 ? -6.136 -7.961 -2.090 1.00 95.50 195 MET A C 1
ATOM 1543 O O . MET A 1 195 ? -5.609 -9.076 -1.981 1.00 95.50 195 MET A O 1
ATOM 1547 N N . LEU A 1 196 ? -7.055 -7.688 -3.017 1.00 94.88 196 LEU A N 1
ATOM 1548 C CA . LEU A 1 196 ? -7.435 -8.618 -4.084 1.00 94.88 196 LEU A CA 1
ATOM 1549 C C . LEU A 1 196 ? -6.911 -8.121 -5.431 1.00 94.88 196 LEU A C 1
ATOM 1551 O O . LEU A 1 196 ? -6.567 -6.954 -5.608 1.00 94.88 196 LEU A O 1
ATOM 1555 N N . GLN A 1 197 ? -6.810 -9.022 -6.403 1.00 92.69 197 GLN A N 1
ATOM 1556 C CA . GLN A 1 197 ? -6.302 -8.671 -7.724 1.00 92.69 197 GLN A CA 1
ATOM 1557 C C . GLN A 1 197 ? -7.065 -9.391 -8.827 1.00 92.69 197 GLN A C 1
ATOM 1559 O O . GLN A 1 197 ? -7.348 -10.585 -8.725 1.00 92.69 197 GLN A O 1
ATOM 1564 N N . SER A 1 198 ? -7.317 -8.669 -9.913 1.00 91.31 198 SER A N 1
ATOM 1565 C CA . SER A 1 198 ? -7.845 -9.207 -11.160 1.00 91.31 198 SER A CA 1
ATOM 1566 C C . SER A 1 198 ? -6.908 -8.856 -12.311 1.00 91.31 198 SER A C 1
ATOM 1568 O O . SER A 1 198 ? -6.362 -7.753 -12.391 1.00 91.31 198 SER A O 1
ATOM 1570 N N . ASN A 1 199 ? -6.692 -9.822 -13.200 1.00 87.06 199 ASN A N 1
ATOM 1571 C CA . ASN A 1 199 ? -5.821 -9.672 -14.356 1.00 87.06 199 ASN A CA 1
ATOM 1572 C C . ASN A 1 199 ? -6.646 -9.812 -15.629 1.00 87.06 199 ASN A C 1
ATOM 1574 O O . ASN A 1 199 ? -7.217 -10.870 -15.882 1.00 87.06 199 ASN A O 1
ATOM 1578 N N . TYR A 1 200 ? -6.645 -8.761 -16.438 1.00 87.25 200 TYR A N 1
ATOM 1579 C CA . TYR A 1 200 ? -7.198 -8.750 -17.785 1.00 87.25 200 TYR A CA 1
ATOM 1580 C C . TYR A 1 200 ? -6.051 -8.821 -18.804 1.00 87.25 200 TYR A C 1
ATOM 1582 O O . TYR A 1 200 ? -4.872 -8.761 -18.445 1.00 87.25 200 TYR A O 1
ATOM 1590 N N . SER A 1 201 ? -6.375 -8.945 -20.093 1.00 83.56 201 SER A N 1
ATOM 1591 C CA . SER A 1 201 ? -5.367 -9.030 -21.162 1.00 83.56 201 SER A CA 1
ATOM 1592 C C . SER A 1 201 ? -4.409 -7.829 -21.147 1.00 83.56 201 SER A C 1
ATOM 1594 O O . SER A 1 201 ? -3.188 -8.003 -21.099 1.00 83.56 201 SER A O 1
ATOM 1596 N N . ASN A 1 202 ? -4.960 -6.614 -21.082 1.00 85.44 202 ASN A N 1
ATOM 1597 C CA . ASN A 1 202 ? -4.212 -5.357 -21.222 1.00 85.44 202 ASN A CA 1
ATOM 1598 C C . ASN A 1 202 ? -4.243 -4.454 -19.977 1.00 85.44 202 ASN A C 1
ATOM 1600 O O . ASN A 1 202 ? -3.638 -3.381 -19.976 1.00 85.44 202 ASN A O 1
ATOM 1604 N N . SER A 1 203 ? -4.909 -4.882 -18.907 1.00 90.25 203 SER A N 1
ATOM 1605 C CA . SER A 1 203 ? -5.003 -4.136 -17.651 1.00 90.25 203 SER A CA 1
ATOM 1606 C C . SER A 1 203 ? -4.926 -5.067 -16.446 1.00 90.25 203 SER A C 1
ATOM 1608 O O . SER A 1 203 ? -5.257 -6.251 -16.515 1.00 90.25 203 SER A O 1
ATOM 1610 N N . CYS A 1 204 ? -4.468 -4.519 -15.330 1.00 91.94 204 CYS A N 1
ATOM 1611 C CA . CYS A 1 204 ? -4.528 -5.164 -14.028 1.00 91.94 204 CYS A CA 1
ATOM 1612 C C . CYS A 1 204 ? -5.323 -4.255 -13.100 1.00 91.94 204 CYS A C 1
ATOM 1614 O O . CYS A 1 204 ? -5.146 -3.039 -13.136 1.00 91.94 204 CYS A O 1
ATOM 1616 N N . ARG A 1 205 ? -6.165 -4.851 -12.263 1.00 94.81 205 ARG A N 1
ATOM 1617 C CA . ARG A 1 205 ? -6.927 -4.142 -11.241 1.00 94.81 205 ARG A CA 1
ATOM 1618 C C . ARG A 1 205 ? -6.541 -4.690 -9.878 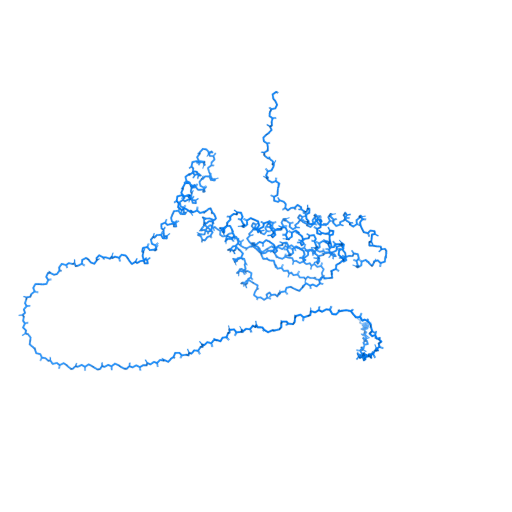1.00 94.81 205 ARG A C 1
ATOM 1620 O O . ARG A 1 205 ? -6.579 -5.906 -9.677 1.00 94.81 205 ARG A O 1
ATOM 1627 N N . LEU A 1 206 ? -6.152 -3.806 -8.969 1.00 95.44 206 LEU A N 1
ATOM 1628 C CA . LEU A 1 206 ? -6.026 -4.120 -7.549 1.00 95.44 206 LEU A CA 1
ATOM 1629 C C . LEU A 1 206 ? -7.268 -3.611 -6.841 1.00 95.44 206 LEU A C 1
ATOM 1631 O O . LEU A 1 206 ? -7.643 -2.463 -7.043 1.00 95.44 206 LEU A O 1
ATOM 1635 N N . TYR A 1 207 ? -7.881 -4.460 -6.031 1.00 96.56 207 TYR A N 1
ATOM 1636 C CA . TYR A 1 207 ? -8.950 -4.063 -5.129 1.00 96.56 207 TYR A CA 1
ATOM 1637 C C . TYR A 1 207 ? -8.361 -3.900 -3.734 1.00 96.56 207 TYR A C 1
ATOM 1639 O O . TYR A 1 207 ? -7.587 -4.752 -3.282 1.00 96.56 207 TYR A O 1
ATOM 1647 N N . ILE A 1 208 ? -8.716 -2.793 -3.097 1.00 97.12 208 ILE A N 1
ATOM 1648 C CA . ILE A 1 208 ? -8.324 -2.419 -1.747 1.00 97.12 208 ILE A CA 1
ATOM 1649 C C . ILE A 1 208 ? -9.605 -2.481 -0.926 1.00 97.12 208 ILE A C 1
ATOM 1651 O O . ILE A 1 208 ? -10.536 -1.713 -1.171 1.00 97.12 208 ILE A O 1
ATOM 1655 N N . ILE A 1 209 ? -9.660 -3.430 0.001 1.00 97.19 209 ILE A N 1
ATOM 1656 C CA . ILE A 1 209 ? -10.807 -3.630 0.882 1.00 97.19 209 ILE A CA 1
ATOM 1657 C C . ILE A 1 209 ? -10.355 -3.301 2.293 1.00 97.19 209 ILE A C 1
ATOM 1659 O O . ILE A 1 209 ? -9.341 -3.818 2.761 1.00 97.19 209 ILE A O 1
ATOM 1663 N N . GLY A 1 210 ? -11.092 -2.428 2.959 1.00 96.00 210 GLY A N 1
ATOM 1664 C CA . GLY A 1 210 ? -10.750 -1.960 4.289 1.00 96.00 210 GLY A CA 1
ATOM 1665 C C . GLY A 1 210 ? -11.741 -0.919 4.768 1.00 96.00 210 GLY A C 1
ATOM 1666 O O . GLY A 1 210 ? -12.724 -0.619 4.091 1.00 96.00 210 GLY A O 1
ATOM 1667 N N . HIS A 1 211 ? -11.469 -0.349 5.931 1.00 93.69 211 HIS A N 1
ATOM 1668 C CA . HIS A 1 211 ? -12.209 0.815 6.389 1.00 93.69 211 HIS A CA 1
ATOM 1669 C C . HIS A 1 211 ? -11.913 2.038 5.501 1.00 93.69 211 HIS A C 1
ATOM 1671 O O . HIS A 1 211 ? -10.812 2.170 4.965 1.00 93.69 211 HIS A O 1
ATOM 1677 N N . GLU A 1 212 ? -12.894 2.925 5.340 1.00 91.81 212 GLU A N 1
ATOM 1678 C CA . GLU A 1 212 ? -12.855 4.063 4.408 1.00 91.81 212 GLU A CA 1
ATOM 1679 C C . GLU A 1 212 ? -11.568 4.913 4.475 1.00 91.81 212 GLU A C 1
ATOM 1681 O O . GLU A 1 212 ? -10.923 5.144 3.449 1.00 91.81 212 GLU A O 1
ATOM 1686 N N . SER A 1 213 ? -11.143 5.318 5.671 1.00 90.38 213 SER A N 1
ATOM 1687 C CA . SER A 1 213 ? -9.923 6.100 5.921 1.00 90.38 213 SER A CA 1
ATOM 1688 C C . SER A 1 213 ? -8.639 5.358 5.547 1.00 90.38 213 SER A C 1
ATOM 1690 O O . SER A 1 213 ? -7.751 5.929 4.903 1.00 90.38 213 SER A O 1
ATOM 1692 N N . ASP A 1 214 ? -8.546 4.074 5.900 1.00 92.44 214 ASP A N 1
ATOM 1693 C CA . ASP A 1 214 ? -7.412 3.212 5.562 1.00 92.44 214 ASP A CA 1
ATOM 1694 C C . ASP A 1 214 ? -7.300 3.055 4.038 1.00 92.44 214 ASP A C 1
ATOM 1696 O O . ASP A 1 214 ? -6.230 3.233 3.448 1.00 92.44 214 ASP A O 1
ATOM 1700 N N . VAL A 1 215 ? -8.427 2.790 3.374 1.00 95.25 215 VAL A N 1
ATOM 1701 C CA . VAL A 1 215 ? -8.505 2.626 1.917 1.00 95.25 215 VAL A CA 1
ATOM 1702 C C . VAL A 1 215 ? -8.100 3.911 1.194 1.00 95.25 215 VAL A C 1
ATOM 1704 O O . VAL A 1 215 ? -7.295 3.858 0.258 1.00 95.25 215 VAL A O 1
ATOM 1707 N N . ALA A 1 216 ? -8.600 5.068 1.636 1.00 93.06 216 ALA A N 1
ATOM 1708 C CA . ALA A 1 216 ? -8.230 6.367 1.078 1.00 93.06 216 ALA A CA 1
ATOM 1709 C C . ALA A 1 216 ? -6.723 6.638 1.216 1.00 93.06 216 ALA A C 1
ATOM 1711 O O . ALA A 1 216 ? -6.072 7.051 0.252 1.00 93.06 216 ALA A O 1
ATOM 1712 N N . THR A 1 217 ? -6.149 6.333 2.383 1.00 93.25 217 THR A N 1
ATOM 1713 C CA . THR A 1 217 ? -4.713 6.490 2.658 1.00 93.25 217 THR A CA 1
ATOM 1714 C C . THR A 1 217 ? -3.867 5.630 1.720 1.00 93.25 217 THR A C 1
ATOM 1716 O O . THR A 1 217 ? -2.962 6.137 1.054 1.00 93.25 217 THR A O 1
ATOM 1719 N N . VAL A 1 218 ? -4.197 4.341 1.592 1.00 95.12 218 VAL A N 1
ATOM 1720 C CA . VAL A 1 218 ? -3.477 3.410 0.708 1.00 95.12 218 VAL A CA 1
ATOM 1721 C C . VAL A 1 218 ? -3.597 3.832 -0.757 1.00 95.12 218 VAL A C 1
ATOM 1723 O O . VAL A 1 218 ? -2.602 3.825 -1.483 1.00 95.12 218 VAL A O 1
ATOM 1726 N N . LYS A 1 219 ? -4.786 4.251 -1.203 1.00 94.81 219 LYS A N 1
ATOM 1727 C CA . LYS A 1 219 ? -5.024 4.695 -2.586 1.00 94.81 219 LYS A CA 1
ATOM 1728 C C . LYS A 1 219 ? -4.232 5.963 -2.925 1.00 94.81 219 LYS A C 1
ATOM 1730 O O . LYS A 1 219 ? -3.618 6.028 -3.993 1.00 94.81 219 LYS A O 1
ATOM 1735 N N . ASN A 1 220 ? -4.186 6.931 -2.009 1.00 94.94 220 ASN A N 1
ATOM 1736 C CA . ASN A 1 220 ? -3.383 8.147 -2.162 1.00 94.94 220 ASN A CA 1
ATOM 1737 C C . ASN A 1 220 ? -1.884 7.830 -2.204 1.00 94.94 220 ASN A C 1
ATOM 1739 O O . ASN A 1 220 ? -1.166 8.326 -3.078 1.00 94.94 220 ASN A O 1
ATOM 1743 N N . LEU A 1 221 ? -1.419 6.941 -1.321 1.00 95.44 221 LEU A N 1
ATOM 1744 C CA . LEU A 1 221 ? -0.035 6.483 -1.332 1.00 95.44 221 LEU A CA 1
ATOM 1745 C C . LEU A 1 221 ? 0.309 5.775 -2.649 1.00 95.44 221 LEU A C 1
ATOM 1747 O O . LEU A 1 221 ? 1.355 6.050 -3.228 1.00 95.44 221 LEU A O 1
ATOM 1751 N N . PHE A 1 222 ? -0.565 4.911 -3.172 1.00 95.88 222 PHE A N 1
ATOM 1752 C CA . PHE A 1 222 ? -0.341 4.238 -4.456 1.00 95.88 222 PHE A CA 1
ATOM 1753 C C . PHE A 1 222 ? -0.166 5.237 -5.599 1.00 95.88 222 PHE A C 1
ATOM 1755 O O . PHE A 1 222 ? 0.775 5.102 -6.381 1.00 95.88 222 PHE A O 1
ATOM 1762 N N . ALA A 1 223 ? -1.025 6.257 -5.679 1.00 94.94 223 ALA A N 1
ATOM 1763 C CA . ALA A 1 223 ? -0.907 7.301 -6.692 1.00 94.94 223 ALA A CA 1
ATOM 1764 C C . ALA A 1 223 ? 0.443 8.035 -6.597 1.00 94.94 223 ALA A C 1
ATOM 1766 O O . ALA A 1 223 ? 1.137 8.175 -7.606 1.00 94.94 223 ALA A O 1
ATOM 1767 N N . SER A 1 224 ? 0.853 8.425 -5.384 1.00 96.25 224 SER A N 1
ATOM 1768 C CA . SER A 1 224 ? 2.149 9.073 -5.137 1.00 96.25 224 SER A CA 1
ATOM 1769 C C . SER A 1 224 ? 3.330 8.176 -5.525 1.00 96.25 224 SER A C 1
ATOM 1771 O O . SER A 1 224 ? 4.216 8.586 -6.277 1.00 96.25 224 SER A O 1
ATOM 1773 N N . LEU A 1 225 ? 3.322 6.915 -5.084 1.00 96.62 225 LEU A N 1
ATOM 1774 C CA . LEU A 1 225 ? 4.405 5.971 -5.354 1.00 96.62 225 LEU A CA 1
ATOM 1775 C C . LEU A 1 225 ? 4.540 5.649 -6.844 1.00 96.62 225 LEU A C 1
ATOM 1777 O O . LEU A 1 225 ? 5.659 5.459 -7.311 1.00 96.62 225 LEU A O 1
ATOM 1781 N N . VAL A 1 226 ? 3.444 5.615 -7.610 1.00 95.62 226 VAL A N 1
ATOM 1782 C CA . VAL A 1 226 ? 3.511 5.414 -9.067 1.00 95.62 226 VAL A CA 1
ATOM 1783 C C . VAL A 1 226 ? 4.251 6.560 -9.754 1.00 95.62 226 VAL A C 1
ATOM 1785 O O . VAL A 1 226 ? 5.078 6.306 -10.637 1.00 95.62 226 VAL A O 1
ATOM 1788 N N . VAL A 1 227 ? 4.004 7.805 -9.339 1.00 96.12 227 VAL A N 1
ATOM 1789 C CA . VAL A 1 227 ? 4.719 8.980 -9.861 1.00 96.12 227 VAL A CA 1
ATOM 1790 C C . VAL A 1 227 ? 6.203 8.895 -9.506 1.00 96.12 227 VAL A C 1
ATOM 1792 O O . VAL A 1 227 ? 7.052 8.987 -10.395 1.00 96.12 227 VAL A O 1
ATOM 1795 N N . GLN A 1 228 ? 6.519 8.631 -8.235 1.00 97.38 228 GLN A N 1
ATOM 1796 C CA . GLN A 1 228 ? 7.899 8.530 -7.753 1.00 97.38 228 GLN A CA 1
ATOM 1797 C C . GLN A 1 228 ? 8.676 7.395 -8.435 1.00 97.38 228 GLN A C 1
ATOM 1799 O O . GLN A 1 228 ? 9.771 7.617 -8.949 1.00 97.38 228 GLN A O 1
ATOM 1804 N N . ALA A 1 229 ? 8.095 6.195 -8.516 1.00 96.62 229 ALA A N 1
ATOM 1805 C CA . ALA A 1 229 ? 8.719 5.041 -9.159 1.00 96.62 229 ALA A CA 1
ATOM 1806 C C . ALA A 1 229 ? 8.976 5.293 -10.649 1.00 96.62 229 ALA A C 1
ATOM 1808 O O . ALA A 1 229 ? 10.004 4.880 -11.184 1.00 96.62 229 ALA A O 1
ATOM 1809 N N . THR A 1 230 ? 8.052 5.974 -11.333 1.00 95.44 230 THR A N 1
ATOM 1810 C CA . THR A 1 230 ? 8.199 6.302 -12.757 1.00 95.44 230 THR A CA 1
ATOM 1811 C C . THR A 1 230 ? 9.316 7.320 -12.977 1.00 95.44 230 THR A C 1
ATOM 1813 O O . THR A 1 230 ? 10.140 7.120 -13.870 1.00 95.44 230 THR A O 1
ATOM 1816 N N . ALA A 1 231 ? 9.389 8.363 -12.146 1.00 96.75 231 ALA A N 1
ATOM 1817 C CA . ALA A 1 231 ? 10.450 9.366 -12.207 1.00 96.75 231 ALA A CA 1
ATOM 1818 C C . ALA A 1 231 ? 11.830 8.761 -11.897 1.00 96.75 231 ALA A C 1
ATOM 1820 O O . ALA A 1 231 ? 12.769 8.939 -12.674 1.00 96.75 231 ALA A O 1
ATOM 1821 N N . ALA A 1 232 ? 11.938 7.979 -10.819 1.00 96.88 232 ALA A N 1
ATOM 1822 C CA . ALA A 1 232 ? 13.181 7.319 -10.426 1.00 96.88 232 ALA A CA 1
ATOM 1823 C C . ALA A 1 232 ? 13.663 6.321 -11.491 1.00 96.88 232 ALA A C 1
ATOM 1825 O O . ALA A 1 232 ? 14.838 6.317 -11.851 1.00 96.88 232 ALA A O 1
ATOM 1826 N N . MET A 1 233 ? 12.749 5.525 -12.056 1.00 95.50 233 MET A N 1
ATOM 1827 C CA . MET A 1 233 ? 13.067 4.593 -13.140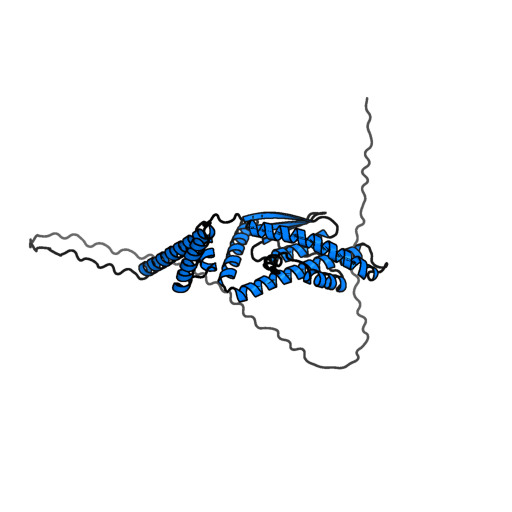 1.00 95.50 233 MET A CA 1
ATOM 1828 C C . MET A 1 233 ? 13.555 5.329 -14.389 1.00 95.50 233 MET A C 1
ATOM 1830 O O . MET A 1 233 ? 14.510 4.883 -15.018 1.00 95.50 233 MET A O 1
ATOM 1834 N N . ALA A 1 234 ? 12.906 6.433 -14.772 1.00 94.94 234 ALA A N 1
ATOM 1835 C CA . ALA A 1 234 ? 13.314 7.219 -15.933 1.00 94.94 234 ALA A CA 1
ATOM 1836 C C . ALA A 1 234 ? 14.712 7.825 -15.742 1.00 94.94 234 ALA A C 1
ATOM 1838 O O . ALA A 1 234 ? 15.529 7.776 -16.660 1.00 94.94 234 ALA A O 1
ATOM 1839 N N . HIS A 1 235 ? 15.000 8.336 -14.543 1.00 95.31 235 HIS A N 1
ATOM 1840 C CA . HIS A 1 235 ? 16.312 8.871 -14.187 1.00 95.31 235 HIS A CA 1
ATOM 1841 C C . HIS A 1 235 ? 17.404 7.797 -14.241 1.00 95.31 235 HIS A C 1
ATOM 1843 O O . HIS A 1 235 ? 18.404 7.963 -14.940 1.00 95.31 235 HIS A O 1
ATOM 1849 N N . TRP A 1 236 ? 17.169 6.662 -13.580 1.00 94.38 236 TRP A N 1
ATOM 1850 C CA . TRP A 1 236 ? 18.072 5.515 -13.605 1.00 94.38 236 TRP A CA 1
ATOM 1851 C C . TRP A 1 236 ? 18.310 5.011 -15.033 1.00 94.38 236 TRP A C 1
ATOM 1853 O O . TRP A 1 236 ? 19.449 4.817 -15.449 1.00 94.38 236 TRP A O 1
ATOM 1863 N N . TRP A 1 237 ? 17.248 4.877 -15.833 1.00 92.69 237 TRP A N 1
ATOM 1864 C CA . TRP A 1 237 ? 17.361 4.428 -17.220 1.00 92.69 237 TRP A CA 1
ATOM 1865 C C . TRP A 1 237 ? 18.138 5.416 -18.099 1.00 92.69 237 TRP A C 1
ATOM 1867 O O . TRP A 1 237 ? 18.835 5.000 -19.017 1.00 92.69 237 TRP A O 1
ATOM 1877 N N . ALA A 1 238 ? 18.071 6.721 -17.837 1.00 91.75 238 ALA A N 1
ATOM 1878 C CA . ALA A 1 238 ? 18.871 7.698 -18.575 1.00 91.75 238 ALA A CA 1
ATOM 1879 C C . ALA A 1 238 ? 20.379 7.573 -18.278 1.00 91.75 238 ALA A C 1
ATOM 1881 O O . ALA A 1 238 ? 21.200 7.791 -19.171 1.00 91.75 238 ALA A O 1
ATOM 1882 N N . GLN A 1 239 ? 20.737 7.208 -17.044 1.00 89.81 239 GLN A N 1
ATOM 1883 C CA . GLN A 1 239 ? 22.124 7.079 -16.588 1.00 89.81 239 GLN A CA 1
ATOM 1884 C C . GLN A 1 239 ? 22.724 5.714 -16.933 1.00 89.81 239 GLN A C 1
ATOM 1886 O O . GLN A 1 239 ? 23.760 5.625 -17.590 1.00 89.81 239 GLN A O 1
ATOM 1891 N N . GLU A 1 240 ? 22.046 4.646 -16.526 1.00 86.06 240 GLU A N 1
ATOM 1892 C CA . GLU A 1 240 ? 22.528 3.268 -16.616 1.00 86.06 240 GLU A CA 1
ATOM 1893 C C . GLU A 1 240 ? 21.915 2.493 -17.783 1.00 86.06 240 GLU A C 1
ATOM 1895 O O . GLU A 1 240 ? 22.401 1.420 -18.130 1.00 86.06 240 GLU A O 1
ATOM 1900 N N . GLY A 1 241 ? 20.893 3.031 -18.458 1.00 75.50 241 GLY A N 1
ATOM 1901 C CA . GLY A 1 241 ? 20.266 2.392 -19.624 1.00 75.50 241 GLY A CA 1
ATOM 1902 C C . GLY A 1 241 ? 21.252 2.069 -20.745 1.00 75.50 241 GLY A C 1
ATOM 1903 O O . GLY A 1 241 ? 21.019 1.147 -21.517 1.00 75.50 241 GLY A O 1
ATOM 1904 N N . ARG A 1 242 ? 22.381 2.788 -20.810 1.00 70.38 242 ARG A N 1
ATOM 1905 C CA . ARG A 1 242 ? 23.473 2.541 -21.765 1.00 70.38 242 ARG A CA 1
ATOM 1906 C C . ARG A 1 242 ? 24.262 1.261 -21.463 1.00 70.38 242 ARG A C 1
ATOM 1908 O O . ARG A 1 242 ? 24.848 0.698 -22.383 1.00 70.38 242 ARG A O 1
ATOM 1915 N N . LEU A 1 243 ? 24.275 0.813 -20.203 1.00 75.44 243 LEU A N 1
ATOM 1916 C CA . LEU A 1 243 ? 24.879 -0.458 -19.781 1.00 75.44 243 LEU A CA 1
ATOM 1917 C C . LEU A 1 243 ? 24.057 -1.652 -20.282 1.00 75.44 243 LEU A C 1
ATOM 1919 O O . LEU A 1 243 ? 24.613 -2.710 -20.565 1.00 75.44 243 LEU A O 1
ATOM 1923 N N . TYR A 1 244 ? 22.748 -1.453 -20.466 1.00 72.12 244 TYR A N 1
ATOM 1924 C CA . TYR A 1 244 ? 21.867 -2.344 -21.221 1.00 72.12 244 TYR A CA 1
ATOM 1925 C C . TYR A 1 244 ? 22.048 -2.048 -22.715 1.00 72.12 244 TYR A C 1
ATOM 1927 O O . TYR A 1 244 ? 21.219 -1.438 -23.390 1.00 72.12 244 TYR A O 1
ATOM 1935 N N . THR A 1 245 ? 23.228 -2.417 -23.191 1.00 67.19 245 THR A N 1
ATOM 1936 C CA . THR A 1 245 ? 23.761 -2.282 -24.550 1.00 67.19 245 THR A CA 1
ATOM 1937 C C . THR A 1 245 ? 22.810 -2.750 -25.652 1.00 67.19 245 THR A C 1
ATOM 1939 O O . THR A 1 245 ? 21.827 -3.460 -25.434 1.00 67.19 245 THR A O 1
ATOM 1942 N N . ASN A 1 246 ? 23.144 -2.381 -26.893 1.00 67.38 246 ASN A N 1
ATOM 1943 C CA . ASN A 1 246 ? 22.356 -2.663 -28.099 1.00 67.38 246 ASN A CA 1
ATOM 1944 C C . ASN A 1 246 ? 22.027 -4.149 -28.346 1.00 67.38 246 ASN A C 1
ATOM 1946 O O . ASN A 1 246 ? 21.200 -4.432 -29.206 1.00 67.38 246 ASN A O 1
ATOM 1950 N N . TRP A 1 247 ? 22.656 -5.087 -27.631 1.00 76.31 247 TRP A N 1
ATOM 1951 C CA . TRP A 1 247 ? 22.394 -6.526 -27.743 1.00 76.31 247 TRP A CA 1
ATOM 1952 C C . TRP A 1 247 ? 21.146 -6.972 -26.966 1.00 76.31 247 TRP A C 1
ATOM 1954 O O . TRP A 1 247 ? 20.669 -8.077 -27.196 1.00 76.31 247 TRP A O 1
ATOM 1964 N N . TYR A 1 248 ? 20.605 -6.127 -26.078 1.00 86.25 248 TYR A N 1
ATOM 1965 C CA . TYR A 1 248 ? 19.315 -6.381 -25.441 1.00 86.25 248 TYR A CA 1
ATOM 1966 C C . TYR A 1 248 ? 18.178 -6.075 -26.416 1.00 86.25 248 TYR A C 1
ATOM 1968 O O . TYR A 1 248 ? 18.073 -4.973 -26.969 1.00 86.25 248 TYR A O 1
ATOM 1976 N N . THR A 1 249 ? 17.267 -7.029 -26.550 1.00 89.94 249 THR A N 1
ATOM 1977 C CA . THR A 1 249 ? 15.979 -6.837 -27.211 1.00 89.94 249 THR A CA 1
ATOM 1978 C C . THR A 1 249 ? 15.116 -5.838 -26.434 1.00 89.94 249 THR A C 1
ATOM 1980 O O . THR A 1 249 ? 15.268 -5.636 -25.225 1.00 89.94 249 THR A O 1
ATOM 1983 N N . ASP A 1 250 ? 14.137 -5.228 -27.103 1.00 88.31 250 ASP A N 1
ATOM 1984 C CA . ASP A 1 250 ? 13.196 -4.315 -26.438 1.00 88.31 250 ASP A CA 1
ATOM 1985 C C . ASP A 1 250 ? 12.372 -5.007 -25.339 1.00 88.31 250 ASP A C 1
ATOM 1987 O O . ASP A 1 250 ? 11.982 -4.376 -24.349 1.00 88.31 250 ASP A O 1
ATOM 1991 N N . SER A 1 251 ? 12.158 -6.320 -25.474 1.00 89.50 251 SER A N 1
ATOM 1992 C CA . SER A 1 251 ? 11.528 -7.147 -24.445 1.00 89.50 251 SER A CA 1
ATOM 1993 C C . SER A 1 251 ? 12.394 -7.224 -23.187 1.00 89.50 251 SER A C 1
ATOM 1995 O O . SER A 1 251 ? 11.902 -6.954 -22.093 1.00 89.50 251 SER A O 1
ATOM 1997 N N . GLU A 1 252 ? 13.689 -7.513 -23.323 1.00 90.25 252 GLU A N 1
ATOM 1998 C CA . GLU A 1 252 ? 14.616 -7.576 -22.185 1.00 90.25 252 GLU A CA 1
ATOM 1999 C C . GLU A 1 252 ? 14.749 -6.210 -21.504 1.00 90.25 252 GLU A C 1
ATOM 2001 O O . GLU A 1 252 ? 14.594 -6.111 -20.289 1.00 90.25 252 GLU A O 1
ATOM 2006 N N . LYS A 1 253 ? 14.865 -5.121 -22.276 1.00 91.00 253 LYS A N 1
ATOM 2007 C CA . LYS A 1 253 ? 14.849 -3.747 -21.730 1.00 91.00 253 LYS A CA 1
ATOM 2008 C C . LYS A 1 253 ? 13.566 -3.425 -20.958 1.00 91.00 253 LYS A C 1
ATOM 2010 O O . LYS A 1 253 ? 13.564 -2.610 -20.034 1.00 91.00 253 LYS A O 1
ATOM 2015 N N . THR A 1 254 ? 12.439 -4.005 -21.361 1.00 91.25 254 THR A N 1
ATOM 2016 C CA . THR A 1 254 ? 11.157 -3.844 -20.660 1.00 91.25 254 THR A CA 1
ATOM 2017 C C . THR A 1 254 ? 11.127 -4.655 -19.366 1.00 91.25 254 THR A C 1
ATOM 2019 O O . THR A 1 254 ? 10.593 -4.173 -18.366 1.00 91.25 254 THR A O 1
ATOM 2022 N N . ILE A 1 255 ? 11.725 -5.849 -19.357 1.00 91.44 255 ILE A N 1
ATOM 2023 C CA . ILE A 1 255 ? 11.862 -6.688 -18.159 1.00 91.44 255 ILE A CA 1
ATOM 2024 C C . ILE A 1 255 ? 12.728 -5.985 -17.105 1.00 91.44 255 ILE A C 1
ATOM 2026 O O . ILE A 1 255 ? 12.320 -5.943 -15.947 1.00 91.44 255 ILE A O 1
ATOM 2030 N N . GLU A 1 256 ? 13.841 -5.359 -17.495 1.00 92.38 256 GLU A N 1
ATOM 2031 C CA . GLU A 1 256 ? 14.711 -4.606 -16.576 1.00 92.38 256 GLU A CA 1
ATOM 2032 C C . GLU A 1 256 ? 13.978 -3.434 -15.910 1.00 92.38 256 GLU A C 1
ATOM 2034 O O . GLU A 1 256 ? 13.924 -3.330 -14.685 1.00 92.38 256 GLU A O 1
ATOM 2039 N N . ARG A 1 257 ? 13.307 -2.591 -16.705 1.00 92.50 257 ARG A N 1
ATOM 2040 C CA . ARG A 1 257 ? 12.488 -1.476 -16.190 1.00 92.50 257 ARG A CA 1
ATOM 2041 C C . ARG A 1 257 ? 11.350 -1.952 -15.288 1.00 92.50 257 ARG A C 1
ATOM 2043 O O . ARG A 1 257 ? 11.043 -1.333 -14.270 1.00 92.50 257 ARG A O 1
ATOM 2050 N N . ARG A 1 258 ? 10.732 -3.080 -15.639 1.00 92.75 258 ARG A N 1
ATOM 2051 C CA . ARG A 1 258 ? 9.690 -3.704 -14.823 1.00 92.75 258 ARG A CA 1
ATOM 2052 C C . ARG A 1 258 ? 10.241 -4.215 -13.489 1.00 92.75 258 ARG A C 1
ATOM 2054 O O . ARG A 1 258 ? 9.557 -4.068 -12.476 1.00 92.75 258 ARG A O 1
ATOM 2061 N N . GLU A 1 259 ? 11.427 -4.819 -13.483 1.00 93.31 259 GLU A N 1
ATOM 2062 C CA . GLU A 1 259 ? 12.080 -5.299 -12.263 1.00 93.31 259 GLU A CA 1
ATOM 2063 C C . GLU A 1 259 ? 12.484 -4.139 -11.354 1.00 93.31 259 GLU A C 1
ATOM 2065 O O . GLU A 1 259 ? 12.193 -4.206 -10.164 1.00 93.31 259 GLU A O 1
ATOM 2070 N N . PHE A 1 260 ? 13.018 -3.046 -11.913 1.00 94.62 260 PHE A N 1
ATOM 2071 C CA . PHE A 1 260 ? 13.278 -1.813 -11.165 1.00 94.62 260 PHE A CA 1
ATOM 2072 C C . PHE A 1 260 ? 12.024 -1.333 -10.421 1.00 94.62 260 PHE A C 1
ATOM 2074 O O . PHE A 1 260 ? 12.051 -1.110 -9.212 1.00 94.62 260 PHE A O 1
ATOM 2081 N N . GLN A 1 261 ? 10.891 -1.200 -11.123 1.00 94.69 261 GLN A N 1
ATOM 2082 C CA . GLN A 1 261 ? 9.651 -0.748 -10.483 1.00 94.69 261 GLN A CA 1
ATOM 2083 C C . GLN A 1 261 ? 9.185 -1.729 -9.409 1.00 94.69 261 GLN A C 1
ATOM 2085 O O . GLN A 1 261 ? 8.787 -1.322 -8.321 1.00 94.69 261 GLN A O 1
ATOM 2090 N N . ARG A 1 262 ? 9.237 -3.032 -9.694 1.00 94.50 262 ARG A N 1
ATOM 2091 C CA . ARG A 1 262 ? 8.835 -4.061 -8.734 1.00 94.50 262 ARG A CA 1
ATOM 2092 C C . ARG A 1 262 ? 9.677 -3.986 -7.459 1.00 94.50 262 ARG A C 1
ATOM 2094 O O . ARG A 1 262 ? 9.106 -4.001 -6.371 1.00 94.50 262 ARG A O 1
ATOM 2101 N N . SER A 1 263 ? 11.000 -3.911 -7.579 1.00 95.31 263 SER A N 1
ATOM 2102 C CA . SER A 1 263 ? 11.904 -3.892 -6.429 1.00 95.31 263 SER A CA 1
ATOM 2103 C C . SER A 1 263 ? 11.817 -2.581 -5.637 1.00 95.31 263 SER A C 1
ATOM 2105 O O . SER A 1 263 ? 11.888 -2.626 -4.409 1.00 95.31 263 SER A O 1
ATOM 2107 N N . PHE A 1 264 ? 11.535 -1.454 -6.302 1.00 97.38 264 PHE A N 1
ATOM 2108 C CA . PHE A 1 264 ? 11.179 -0.183 -5.659 1.00 97.38 264 PHE A CA 1
ATOM 2109 C C . PHE A 1 264 ? 10.001 -0.346 -4.696 1.00 97.38 264 PHE A C 1
ATOM 2111 O O . PHE A 1 264 ? 10.119 -0.047 -3.507 1.00 97.38 264 PHE A O 1
ATOM 2118 N N . TYR A 1 265 ? 8.879 -0.890 -5.171 1.00 97.00 265 TYR A N 1
ATOM 2119 C CA . TYR A 1 265 ? 7.701 -1.077 -4.323 1.00 97.00 265 TYR A CA 1
ATOM 2120 C C . TYR A 1 265 ? 7.920 -2.128 -3.230 1.00 97.00 265 TYR A C 1
ATOM 2122 O O . TYR A 1 265 ? 7.411 -1.965 -2.125 1.00 97.00 265 TYR A O 1
ATOM 2130 N N . LEU A 1 266 ? 8.678 -3.197 -3.505 1.00 95.94 266 LEU A N 1
ATOM 2131 C CA . LEU A 1 266 ? 9.020 -4.193 -2.483 1.00 95.94 266 LEU A CA 1
ATOM 2132 C C . LEU A 1 266 ? 9.853 -3.579 -1.352 1.00 95.94 266 LEU A C 1
ATOM 2134 O O . LEU A 1 266 ? 9.608 -3.891 -0.187 1.00 95.94 266 LEU A O 1
ATOM 2138 N N . GLN A 1 267 ? 10.787 -2.679 -1.672 1.00 97.56 267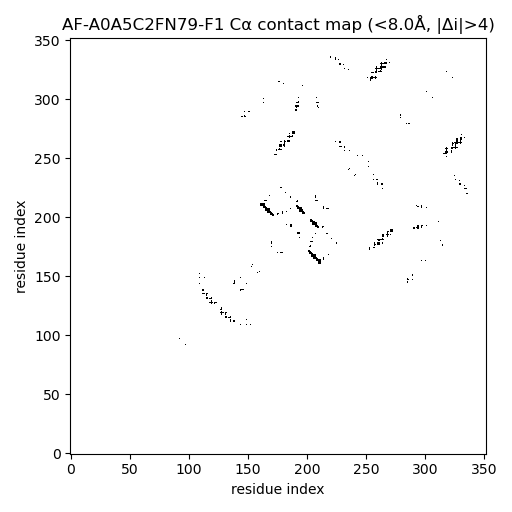 GLN A N 1
ATOM 2139 C CA . GLN A 1 267 ? 11.535 -1.954 -0.648 1.00 97.56 267 GLN A CA 1
ATOM 2140 C C . GLN A 1 267 ? 10.622 -1.042 0.174 1.00 97.56 267 GLN A C 1
ATOM 2142 O O . GLN A 1 267 ? 10.725 -1.018 1.399 1.00 97.56 267 GLN A O 1
ATOM 2147 N N . VAL A 1 268 ? 9.707 -0.322 -0.479 1.00 97.56 268 VAL A N 1
ATOM 2148 C CA . VAL A 1 268 ? 8.714 0.518 0.208 1.00 97.56 268 VAL A CA 1
ATOM 2149 C C . VAL A 1 268 ? 7.827 -0.317 1.134 1.00 97.56 268 VAL A C 1
ATOM 2151 O O . VAL A 1 268 ? 7.634 0.049 2.289 1.00 97.56 268 VAL A O 1
ATOM 2154 N N . ALA A 1 269 ? 7.348 -1.473 0.671 1.00 96.75 269 ALA A N 1
ATOM 2155 C CA . ALA A 1 269 ? 6.569 -2.400 1.486 1.00 96.75 269 ALA A CA 1
ATOM 2156 C C . ALA A 1 269 ? 7.352 -2.868 2.724 1.00 96.75 269 ALA A C 1
ATOM 2158 O O . ALA A 1 269 ? 6.808 -2.880 3.825 1.00 96.75 269 ALA A O 1
ATOM 2159 N N . SER A 1 270 ? 8.641 -3.193 2.563 1.00 96.56 270 SER A N 1
ATOM 2160 C CA . SER A 1 270 ? 9.511 -3.550 3.689 1.00 96.56 270 SER A CA 1
ATOM 2161 C C . SER A 1 270 ? 9.660 -2.403 4.688 1.00 96.56 270 SER A C 1
ATOM 2163 O O . SER A 1 270 ? 9.631 -2.650 5.887 1.00 96.56 270 SER A O 1
ATOM 2165 N N . ARG A 1 271 ? 9.792 -1.154 4.219 1.00 95.75 271 ARG A N 1
ATOM 2166 C CA . ARG A 1 271 ? 9.877 0.023 5.099 1.00 95.75 271 ARG A CA 1
ATOM 2167 C C . ARG A 1 271 ? 8.602 0.211 5.912 1.00 95.75 271 ARG A C 1
ATOM 2169 O O . ARG A 1 271 ? 8.686 0.394 7.116 1.00 95.75 271 ARG A O 1
ATOM 2176 N N . ILE A 1 272 ? 7.438 0.104 5.275 1.00 94.38 272 ILE A N 1
ATOM 2177 C CA . ILE A 1 272 ? 6.140 0.210 5.960 1.00 94.38 272 ILE A CA 1
ATOM 2178 C C . ILE A 1 272 ? 5.983 -0.904 7.001 1.00 94.38 272 ILE A C 1
ATOM 2180 O O . ILE A 1 272 ? 5.576 -0.642 8.129 1.00 94.38 272 ILE A O 1
ATOM 2184 N N . ALA A 1 273 ? 6.352 -2.141 6.657 1.00 92.69 273 ALA A N 1
ATOM 2185 C CA . ALA A 1 273 ? 6.292 -3.259 7.595 1.00 92.69 273 ALA A CA 1
ATOM 2186 C C . ALA A 1 273 ? 7.194 -3.042 8.824 1.00 92.69 273 ALA A C 1
ATOM 2188 O O . ALA A 1 273 ? 6.765 -3.334 9.941 1.00 92.69 273 ALA A O 1
ATOM 2189 N N . ASN A 1 274 ? 8.402 -2.504 8.621 1.00 92.31 274 ASN A N 1
ATOM 2190 C CA . ASN A 1 274 ? 9.333 -2.181 9.702 1.00 92.31 274 ASN A CA 1
ATOM 2191 C C . ASN A 1 274 ? 8.802 -1.047 10.589 1.00 92.31 274 ASN A C 1
ATOM 2193 O O . ASN A 1 274 ? 8.845 -1.186 11.804 1.00 92.31 274 ASN A O 1
ATOM 2197 N N . LEU A 1 275 ? 8.213 0.006 10.008 1.00 90.38 275 LEU A N 1
ATOM 2198 C CA . LEU A 1 275 ? 7.590 1.094 10.777 1.00 90.38 275 LEU A CA 1
ATOM 2199 C C . LEU A 1 275 ? 6.505 0.562 11.724 1.00 90.38 275 LEU A C 1
ATOM 2201 O O . LEU A 1 275 ? 6.511 0.882 12.907 1.00 90.38 275 LEU A O 1
ATOM 2205 N N . TYR A 1 276 ? 5.632 -0.332 11.246 1.00 86.75 276 TYR A N 1
ATOM 2206 C CA . TYR A 1 276 ? 4.635 -0.966 12.115 1.00 86.75 276 TYR A CA 1
ATOM 2207 C C . TYR A 1 276 ? 5.252 -1.845 13.212 1.00 86.75 276 TYR A C 1
ATOM 2209 O O . TYR A 1 276 ? 4.664 -1.994 14.281 1.00 86.75 276 TYR A O 1
ATOM 2217 N N . GLN A 1 277 ? 6.393 -2.488 12.949 1.00 86.12 277 GLN A N 1
ATOM 2218 C CA . GLN A 1 277 ? 7.098 -3.277 13.964 1.00 86.12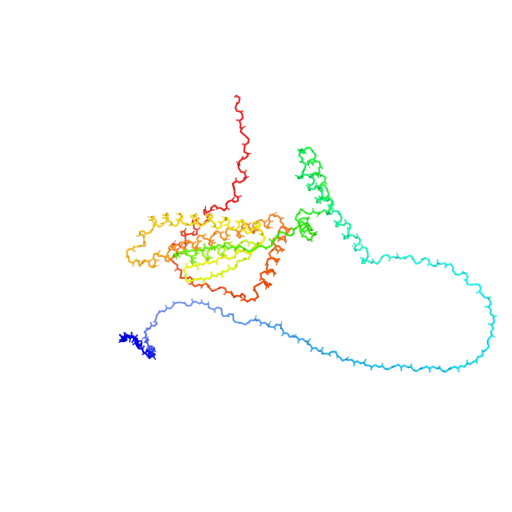 277 GLN A CA 1
ATOM 2219 C C . GLN A 1 277 ? 7.712 -2.368 15.032 1.00 86.12 277 GLN A C 1
ATOM 2221 O O . GLN A 1 277 ? 7.488 -2.597 16.217 1.00 86.12 277 GLN A O 1
ATOM 2226 N N . GLU A 1 278 ? 8.419 -1.317 14.628 1.00 86.69 278 GLU A N 1
ATOM 2227 C CA . GLU A 1 278 ? 9.007 -0.324 15.533 1.00 86.69 278 GLU A CA 1
ATOM 2228 C C . GLU A 1 278 ? 7.928 0.325 16.408 1.00 86.69 278 GLU A C 1
ATOM 2230 O O . GLU A 1 278 ? 8.047 0.363 17.633 1.00 86.69 278 GLU A O 1
ATOM 2235 N N . GLU A 1 279 ? 6.814 0.738 15.806 1.00 82.69 279 GLU A N 1
ATOM 2236 C CA . GLU A 1 279 ? 5.711 1.368 16.526 1.00 82.69 279 GLU A CA 1
ATOM 2237 C C . GLU A 1 279 ? 5.026 0.414 17.519 1.00 82.69 279 GLU A C 1
ATOM 2239 O O . GLU A 1 279 ? 4.680 0.825 18.628 1.00 82.69 279 GLU A O 1
ATOM 2244 N N . SER A 1 280 ? 4.890 -0.874 17.176 1.00 79.12 280 SER A N 1
ATOM 2245 C CA . SER A 1 280 ? 4.352 -1.883 18.104 1.00 79.12 280 SER A CA 1
ATOM 2246 C C . SER A 1 280 ? 5.237 -2.094 19.337 1.00 79.12 280 SER A C 1
ATOM 2248 O O . SER A 1 280 ? 4.727 -2.318 20.434 1.00 79.12 280 SER A O 1
ATOM 2250 N N . VAL A 1 281 ? 6.560 -1.955 19.186 1.00 78.88 281 VAL A N 1
ATOM 2251 C CA . VAL A 1 281 ? 7.510 -2.043 20.304 1.00 78.88 281 VAL A CA 1
ATOM 2252 C C . VAL A 1 281 ? 7.416 -0.802 21.199 1.00 78.88 281 VAL A C 1
ATOM 2254 O O . VAL A 1 281 ? 7.500 -0.927 22.419 1.00 78.88 281 VAL A O 1
ATOM 2257 N N . HIS A 1 282 ? 7.209 0.383 20.617 1.00 75.56 282 HIS A N 1
ATOM 2258 C CA . HIS A 1 282 ? 7.164 1.647 21.359 1.00 75.56 282 HIS A CA 1
ATOM 2259 C C . HIS A 1 282 ? 5.824 1.926 22.059 1.00 75.56 282 HIS A C 1
ATOM 2261 O O . HIS A 1 282 ? 5.825 2.390 23.198 1.00 75.56 282 HIS A O 1
ATOM 2267 N N . ASN A 1 283 ? 4.690 1.645 21.410 1.00 68.00 283 ASN A N 1
ATOM 2268 C CA . ASN A 1 283 ? 3.357 2.024 21.902 1.00 68.00 283 ASN A CA 1
ATOM 2269 C C . ASN A 1 283 ? 2.660 0.934 22.742 1.00 68.00 283 ASN A C 1
ATOM 2271 O O . ASN A 1 283 ? 1.577 1.165 23.286 1.00 68.00 283 ASN A O 1
ATOM 2275 N N . GLY A 1 284 ? 3.279 -0.241 22.885 1.00 65.00 284 GLY A N 1
ATOM 2276 C CA . GLY A 1 284 ? 2.734 -1.368 23.642 1.00 65.00 284 GLY A CA 1
ATOM 2277 C C . GLY A 1 284 ? 1.598 -2.113 22.925 1.00 65.00 284 GLY A C 1
ATOM 2278 O O . GLY A 1 284 ? 1.162 -1.754 21.832 1.00 65.00 284 GLY A O 1
ATOM 2279 N N . SER A 1 285 ? 1.094 -3.175 23.562 1.00 67.25 285 SER A N 1
ATOM 2280 C CA . SER A 1 285 ? 0.150 -4.131 22.953 1.00 67.25 285 SER A CA 1
ATOM 2281 C C . SER A 1 285 ? -1.213 -3.539 22.568 1.00 67.25 285 SER A C 1
ATOM 2283 O O . SER A 1 285 ? -1.907 -4.104 21.728 1.00 67.25 285 SER A O 1
ATOM 2285 N N . GLY A 1 286 ? -1.611 -2.402 23.147 1.00 66.38 286 GLY A N 1
ATOM 2286 C CA . GLY A 1 286 ? -2.931 -1.804 22.927 1.00 66.38 286 GLY A CA 1
ATOM 2287 C C . GLY A 1 286 ? -3.189 -1.396 21.473 1.00 66.38 286 GLY A C 1
ATOM 2288 O O . GLY A 1 286 ? -4.228 -1.740 20.914 1.00 66.38 286 GLY A O 1
ATOM 2289 N N . THR A 1 287 ? -2.242 -0.704 20.834 1.00 70.38 287 THR A N 1
ATOM 2290 C CA . THR A 1 287 ? -2.388 -0.260 19.435 1.00 70.38 287 THR A CA 1
ATOM 2291 C C . THR A 1 287 ? -2.368 -1.447 18.472 1.00 70.38 287 THR A C 1
ATOM 2293 O O . THR A 1 287 ? -3.123 -1.485 17.502 1.00 70.38 287 THR A O 1
ATOM 2296 N N . GLU A 1 288 ? -1.551 -2.460 18.767 1.00 76.19 288 GLU A N 1
ATOM 2297 C CA . GLU A 1 288 ? -1.479 -3.689 17.977 1.00 76.19 288 GLU A CA 1
ATOM 2298 C C . GLU A 1 288 ? -2.801 -4.469 18.001 1.00 76.19 288 GLU A C 1
ATOM 2300 O O . GLU A 1 288 ? -3.249 -4.937 16.953 1.00 76.19 288 GLU A O 1
ATOM 2305 N N . LEU A 1 289 ? -3.470 -4.539 19.158 1.00 74.25 289 LEU A N 1
ATOM 2306 C CA . LEU A 1 289 ? -4.784 -5.175 19.291 1.00 74.25 289 LEU A CA 1
ATOM 2307 C C . LEU A 1 289 ? -5.857 -4.481 18.439 1.00 74.25 289 LEU A C 1
ATOM 2309 O O . LEU A 1 289 ? -6.668 -5.158 17.807 1.00 74.25 289 LEU A O 1
ATOM 2313 N N . VAL A 1 290 ? -5.847 -3.146 18.367 1.00 79.38 290 VAL A N 1
ATOM 2314 C CA . VAL A 1 290 ? -6.799 -2.389 17.535 1.00 79.38 290 VAL A CA 1
ATOM 2315 C C . VAL A 1 290 ? -6.568 -2.663 16.048 1.00 79.38 290 VAL A C 1
ATOM 2317 O O . VAL A 1 290 ? -7.523 -2.931 15.316 1.00 79.38 290 VAL A O 1
ATOM 2320 N N . LEU A 1 291 ? -5.309 -2.642 15.595 1.00 82.31 291 LEU A N 1
ATOM 2321 C CA . LEU A 1 291 ? -4.969 -2.942 14.201 1.00 82.31 291 LEU A CA 1
ATOM 2322 C C . LEU A 1 291 ? -5.344 -4.383 13.833 1.00 82.31 291 LEU A C 1
ATOM 2324 O O . LEU A 1 291 ? -5.917 -4.610 12.767 1.00 82.31 291 LEU A O 1
ATOM 2328 N N . ALA A 1 292 ? -5.076 -5.340 14.726 1.00 83.81 292 ALA A N 1
ATOM 2329 C CA . ALA A 1 292 ? -5.461 -6.736 14.546 1.00 83.81 292 ALA A CA 1
ATOM 2330 C C . ALA A 1 292 ? -6.987 -6.902 14.458 1.00 83.81 292 ALA A C 1
ATOM 2332 O O . ALA A 1 292 ? -7.470 -7.575 13.550 1.00 83.81 292 ALA A O 1
ATOM 2333 N N . SER A 1 293 ? -7.751 -6.228 15.325 1.00 85.88 293 SER A N 1
ATOM 2334 C CA . SER A 1 293 ? -9.218 -6.278 15.293 1.00 85.88 293 SER A CA 1
ATOM 2335 C C . SER A 1 293 ? -9.805 -5.660 14.018 1.00 85.88 293 SER A C 1
ATOM 2337 O O . SER A 1 293 ? -10.726 -6.226 13.427 1.00 85.88 293 SER A O 1
ATOM 2339 N N . ARG A 1 294 ? -9.265 -4.528 13.537 1.00 89.44 294 ARG A N 1
ATOM 2340 C CA . ARG A 1 294 ? -9.675 -3.940 12.243 1.00 89.44 294 ARG A CA 1
ATOM 2341 C C . ARG A 1 294 ? -9.390 -4.903 11.094 1.00 89.44 294 ARG A C 1
ATOM 2343 O O . ARG A 1 294 ? -10.232 -5.096 10.221 1.00 89.44 294 ARG A O 1
ATOM 2350 N N . LYS A 1 295 ? -8.225 -5.556 11.114 1.00 91.44 295 LYS A N 1
ATOM 2351 C CA . LYS A 1 295 ? -7.855 -6.537 10.092 1.00 91.44 295 LYS A CA 1
ATOM 2352 C C . LYS A 1 295 ? -8.783 -7.744 10.066 1.00 91.44 295 LYS A C 1
ATOM 2354 O O . LYS A 1 295 ? -9.158 -8.182 8.983 1.00 91.44 295 LYS A O 1
ATOM 2359 N N . GLU A 1 296 ? -9.149 -8.255 11.237 1.00 91.25 296 GLU A N 1
ATOM 2360 C CA . GLU A 1 296 ? -10.073 -9.380 11.385 1.00 91.25 296 GLU A CA 1
ATOM 2361 C C . GLU A 1 296 ? -11.446 -9.046 10.790 1.00 91.25 296 GLU A C 1
ATOM 2363 O O . GLU A 1 296 ? -11.938 -9.788 9.947 1.00 91.25 296 GLU A O 1
ATOM 2368 N N . GLN A 1 297 ? -12.002 -7.868 11.098 1.00 91.62 297 GLN A N 1
ATOM 2369 C CA . GLN A 1 297 ? -13.274 -7.411 10.516 1.00 91.62 297 GLN A CA 1
ATOM 2370 C C . GLN A 1 297 ? -13.228 -7.343 8.982 1.00 91.62 297 GLN A C 1
ATOM 2372 O O . GLN A 1 297 ? -14.187 -7.708 8.297 1.00 91.62 297 GLN A O 1
ATOM 2377 N N . VAL A 1 298 ? -12.104 -6.884 8.429 1.00 94.38 298 VAL A N 1
ATOM 2378 C CA . VAL A 1 298 ? -11.887 -6.830 6.979 1.00 94.38 298 VAL A CA 1
ATOM 2379 C C . VAL A 1 298 ? -11.745 -8.232 6.383 1.00 94.38 298 VAL A C 1
ATOM 2381 O O . VAL A 1 298 ? -12.289 -8.497 5.312 1.00 94.38 298 VAL A O 1
ATOM 2384 N N . ASP A 1 299 ? -11.057 -9.152 7.057 1.00 93.19 299 ASP A N 1
ATOM 2385 C CA . ASP A 1 299 ? -10.912 -10.538 6.602 1.00 93.19 299 ASP A CA 1
ATOM 2386 C C . ASP A 1 299 ? -12.229 -11.319 6.659 1.00 93.19 299 ASP A C 1
ATOM 2388 O O . ASP A 1 299 ? -12.536 -12.074 5.730 1.00 93.19 299 ASP A O 1
ATOM 2392 N N . ASP A 1 300 ? -13.052 -11.081 7.676 1.00 93.62 300 ASP A N 1
ATOM 2393 C CA . ASP A 1 300 ? -14.410 -11.616 7.784 1.00 93.62 300 ASP A CA 1
ATOM 2394 C C . ASP A 1 300 ? -15.303 -11.095 6.655 1.00 93.62 300 ASP A C 1
ATOM 2396 O O . ASP A 1 300 ? -16.023 -11.862 6.007 1.00 93.62 300 ASP A O 1
ATOM 2400 N N . TYR A 1 301 ? -15.206 -9.800 6.344 1.00 94.56 301 TYR A N 1
ATOM 2401 C CA . TYR A 1 301 ? -15.902 -9.207 5.205 1.00 94.56 301 TYR A CA 1
ATOM 2402 C C . TYR A 1 301 ? -15.455 -9.835 3.877 1.00 94.56 301 TYR A C 1
ATOM 2404 O O . TYR A 1 301 ? -16.289 -10.201 3.044 1.00 94.56 301 TYR A O 1
ATOM 2412 N N . VAL A 1 302 ? -14.144 -9.991 3.664 1.00 95.31 302 VAL A N 1
ATOM 2413 C CA . VAL A 1 302 ? -13.600 -10.581 2.432 1.00 95.31 302 VAL A CA 1
ATOM 2414 C C . VAL A 1 302 ? -13.996 -12.049 2.304 1.00 95.31 302 VAL A C 1
ATOM 2416 O O . VAL A 1 302 ? -14.399 -12.471 1.222 1.00 95.31 302 VAL A O 1
ATOM 2419 N N . SER A 1 303 ? -13.912 -12.833 3.378 1.00 93.50 303 SER A N 1
ATOM 2420 C CA . SER A 1 303 ? -14.267 -14.256 3.354 1.00 93.50 303 SER A CA 1
ATOM 2421 C C . SER A 1 303 ? -15.762 -14.482 3.110 1.00 93.50 303 SER A C 1
ATOM 2423 O O . SER A 1 303 ? -16.120 -15.390 2.357 1.00 93.50 303 SER A O 1
ATOM 2425 N N . SER A 1 304 ? -16.619 -13.617 3.661 1.00 94.31 304 SER A N 1
ATOM 2426 C CA . SER A 1 304 ? -18.074 -13.674 3.479 1.00 94.31 304 SER A CA 1
ATOM 2427 C C . SER A 1 304 ? -18.506 -13.285 2.062 1.00 94.31 304 SER A C 1
ATOM 2429 O O . SER A 1 304 ? -19.330 -13.971 1.457 1.00 94.31 304 SER A O 1
ATOM 2431 N N . ASN A 1 305 ? -17.939 -12.210 1.504 1.00 95.44 305 ASN A N 1
ATOM 2432 C CA . ASN A 1 305 ? -18.326 -11.706 0.180 1.00 95.44 305 ASN A CA 1
ATOM 2433 C C . ASN A 1 305 ? -17.617 -12.424 -0.978 1.00 95.44 305 ASN A C 1
ATOM 2435 O O . ASN A 1 305 ? -18.151 -12.500 -2.085 1.00 95.44 305 ASN A O 1
ATOM 2439 N N . TYR A 1 306 ? -16.429 -12.985 -0.734 1.00 93.75 306 TYR A N 1
ATOM 2440 C CA . TYR A 1 306 ? -15.596 -13.620 -1.755 1.00 93.75 306 TYR A CA 1
ATOM 2441 C C . TYR A 1 306 ? -15.165 -15.052 -1.370 1.00 93.75 306 TYR A C 1
ATOM 2443 O O . TYR A 1 306 ? -13.969 -15.346 -1.272 1.00 93.75 306 TYR A O 1
ATOM 2451 N N . PRO A 1 307 ? -16.106 -16.007 -1.236 1.00 91.19 307 PRO A N 1
ATOM 2452 C CA . PRO A 1 307 ? -15.807 -17.363 -0.754 1.00 91.19 307 PRO A CA 1
ATOM 2453 C C . PRO A 1 307 ? -14.949 -18.205 -1.717 1.00 91.19 307 PRO A C 1
ATOM 2455 O O . PRO A 1 307 ? -14.334 -19.190 -1.313 1.00 91.19 307 PRO A O 1
ATOM 2458 N N . PHE A 1 308 ? -14.876 -17.835 -3.000 1.00 91.81 308 PHE A N 1
ATOM 2459 C CA . PHE A 1 308 ? -14.180 -18.605 -4.043 1.00 91.81 308 PHE A CA 1
ATOM 2460 C C . PHE A 1 308 ? -12.841 -17.995 -4.485 1.00 91.81 308 PHE A C 1
ATOM 2462 O O . PHE A 1 308 ? -12.369 -18.252 -5.600 1.00 91.81 308 PHE A O 1
ATOM 2469 N N . LEU A 1 309 ? -12.208 -17.180 -3.634 1.00 91.69 309 LEU A N 1
ATOM 2470 C CA . LEU A 1 309 ? -10.901 -16.599 -3.936 1.00 91.69 309 LEU A CA 1
ATOM 2471 C C . LEU A 1 309 ? -9.828 -17.674 -4.105 1.00 91.69 309 LEU A C 1
ATOM 2473 O O . LEU A 1 309 ? -9.742 -18.659 -3.374 1.00 91.69 309 LEU A O 1
ATOM 2477 N N . ARG A 1 310 ? -8.950 -17.453 -5.083 1.00 89.75 310 ARG A N 1
ATOM 2478 C CA . ARG A 1 310 ? -7.775 -18.293 -5.324 1.00 89.75 310 ARG A CA 1
ATOM 2479 C C . ARG A 1 310 ? -6.519 -17.515 -4.989 1.00 89.75 310 ARG A C 1
ATOM 2481 O O . ARG A 1 310 ? -6.425 -16.319 -5.263 1.00 89.75 310 ARG A O 1
ATOM 2488 N N . ARG A 1 311 ? -5.503 -18.215 -4.481 1.00 85.69 311 ARG A N 1
ATOM 2489 C CA . ARG A 1 311 ? -4.173 -17.617 -4.334 1.00 85.69 311 ARG A CA 1
ATOM 2490 C C . ARG A 1 311 ? -3.649 -17.200 -5.707 1.00 85.69 311 ARG A C 1
ATOM 2492 O O . ARG A 1 311 ? -3.597 -18.005 -6.640 1.00 85.69 311 ARG A O 1
ATOM 2499 N N . SER A 1 312 ? -3.247 -15.937 -5.816 1.00 81.06 312 SER A N 1
ATOM 2500 C CA . SER A 1 312 ? -2.575 -15.447 -7.014 1.00 81.06 312 SER A CA 1
ATOM 2501 C C . SER A 1 312 ? -1.235 -16.159 -7.189 1.00 81.06 312 SER A C 1
ATOM 2503 O O . SER A 1 312 ? -0.504 -16.382 -6.223 1.00 81.06 312 SER A O 1
ATOM 2505 N N . ARG A 1 313 ? -0.912 -16.517 -8.434 1.00 76.88 313 ARG A N 1
ATOM 2506 C CA . ARG A 1 313 ? 0.399 -17.055 -8.801 1.00 76.88 313 ARG A CA 1
ATOM 2507 C C . ARG A 1 313 ? 1.258 -15.917 -9.320 1.00 76.88 313 ARG A C 1
ATOM 2509 O O . ARG A 1 313 ? 0.862 -15.238 -10.267 1.00 76.88 313 ARG A O 1
ATOM 2516 N N . ASN A 1 314 ? 2.446 -15.757 -8.752 1.00 68.00 314 ASN A N 1
ATOM 2517 C CA . ASN A 1 314 ? 3.432 -14.851 -9.313 1.00 68.00 314 ASN A CA 1
ATOM 2518 C C . ASN A 1 314 ? 3.970 -15.459 -10.622 1.00 68.00 314 ASN A C 1
ATOM 2520 O O . ASN A 1 314 ? 4.457 -16.586 -10.626 1.00 68.00 314 ASN A O 1
ATOM 2524 N N . ARG A 1 315 ? 3.805 -14.751 -11.743 1.00 66.25 315 ARG A N 1
ATOM 2525 C CA . ARG A 1 315 ? 4.254 -15.185 -13.085 1.00 66.25 315 ARG A CA 1
ATOM 2526 C C . ARG A 1 315 ? 5.182 -14.163 -13.743 1.00 66.25 315 ARG A C 1
ATOM 2528 O O . ARG A 1 315 ? 5.298 -14.105 -14.961 1.00 66.25 315 ARG A O 1
ATOM 2535 N N . ALA A 1 316 ? 5.780 -13.306 -12.930 1.00 66.75 316 ALA A N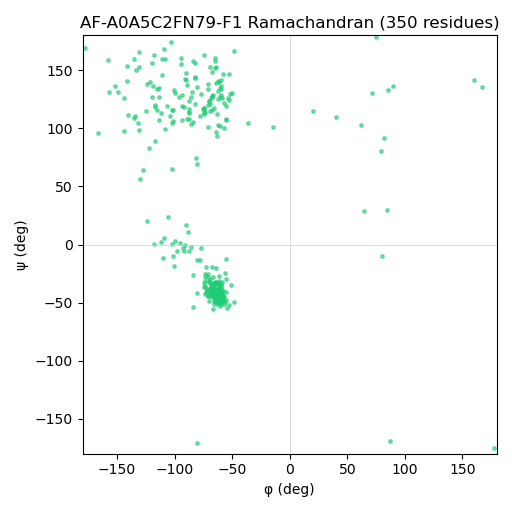 1
ATOM 2536 C CA . ALA A 1 316 ? 6.710 -12.284 -13.357 1.00 66.75 316 ALA A CA 1
ATOM 2537 C C . ALA A 1 316 ? 8.038 -12.895 -13.825 1.00 66.75 316 ALA A C 1
ATOM 2539 O O . ALA A 1 316 ? 8.705 -13.543 -13.023 1.00 66.75 316 ALA A O 1
ATOM 2540 N N . ALA A 1 317 ? 8.472 -12.612 -15.057 1.00 69.75 317 ALA A N 1
ATOM 2541 C CA . ALA A 1 317 ? 9.897 -12.704 -15.375 1.00 69.75 317 ALA A CA 1
ATOM 2542 C C . ALA A 1 317 ? 10.661 -11.713 -14.482 1.00 69.75 317 ALA A C 1
ATOM 2544 O O . ALA A 1 317 ? 10.197 -10.583 -14.290 1.00 69.75 317 ALA A O 1
ATOM 2545 N N . SER A 1 318 ? 11.771 -12.156 -13.898 1.00 79.69 318 SER A N 1
ATOM 2546 C CA . SER A 1 318 ? 12.649 -11.309 -13.090 1.00 79.69 318 SER A CA 1
ATOM 2547 C C . SER A 1 318 ? 13.693 -10.675 -14.001 1.00 79.69 318 SER A C 1
ATOM 2549 O O . SER A 1 318 ? 14.216 -11.359 -14.879 1.00 79.69 318 SER A O 1
ATOM 2551 N N . GLY A 1 319 ? 13.969 -9.388 -13.806 1.00 84.50 319 GLY A N 1
ATOM 2552 C CA . GLY A 1 319 ? 15.102 -8.716 -14.449 1.00 84.50 319 GLY A CA 1
ATOM 2553 C C . GLY A 1 319 ? 16.418 -8.995 -13.731 1.00 84.50 319 GLY A C 1
ATOM 2554 O O . GLY A 1 319 ? 16.485 -9.838 -12.829 1.00 84.50 319 GLY A O 1
ATOM 2555 N N . SER A 1 320 ? 17.460 -8.273 -14.132 1.00 90.44 320 SER A N 1
ATOM 2556 C CA . SER A 1 320 ? 18.798 -8.389 -13.567 1.00 90.44 320 SER A CA 1
ATOM 2557 C C . SER A 1 320 ? 18.875 -7.969 -12.094 1.00 90.44 320 SER A C 1
ATOM 2559 O O . SER A 1 320 ? 18.060 -7.202 -11.567 1.00 90.44 320 SER A O 1
ATOM 2561 N N . ALA A 1 321 ? 19.933 -8.430 -11.422 1.00 91.94 321 ALA A N 1
ATOM 2562 C CA . ALA A 1 321 ? 20.253 -7.996 -10.066 1.00 91.94 321 ALA A CA 1
ATOM 2563 C C . ALA A 1 321 ? 20.540 -6.486 -9.985 1.00 91.94 321 ALA A C 1
ATOM 2565 O O . ALA A 1 321 ? 20.220 -5.876 -8.965 1.00 91.94 321 ALA A O 1
ATOM 2566 N N . ASN A 1 322 ? 21.089 -5.883 -11.051 1.00 91.88 322 ASN A N 1
ATOM 2567 C CA . ASN A 1 322 ? 21.377 -4.450 -11.093 1.00 91.88 322 ASN A CA 1
ATOM 2568 C C . ASN A 1 322 ? 20.084 -3.625 -11.061 1.00 91.88 322 ASN A C 1
ATOM 2570 O O . ASN A 1 322 ? 19.915 -2.788 -10.178 1.00 91.88 322 ASN A O 1
ATOM 2574 N N . ALA A 1 323 ? 19.123 -3.931 -11.940 1.00 92.62 323 ALA A N 1
ATOM 2575 C CA . ALA A 1 323 ? 17.812 -3.280 -11.921 1.00 92.62 323 ALA A CA 1
ATOM 2576 C C . ALA A 1 323 ? 17.094 -3.470 -10.578 1.00 92.62 323 ALA A C 1
ATOM 2578 O O . ALA A 1 323 ? 16.520 -2.526 -10.030 1.00 92.62 323 ALA A O 1
ATOM 2579 N N . SER A 1 324 ? 17.173 -4.677 -10.010 1.00 94.06 324 SER A N 1
ATOM 2580 C CA . SER A 1 324 ? 16.576 -4.967 -8.708 1.00 94.06 324 SER A CA 1
ATOM 2581 C C . SER A 1 324 ? 17.218 -4.142 -7.582 1.00 94.06 324 SER A C 1
ATOM 2583 O O . SER A 1 324 ? 16.510 -3.589 -6.738 1.00 94.06 324 SER A O 1
ATOM 2585 N N . LEU A 1 325 ? 18.550 -4.011 -7.564 1.00 95.69 325 LEU A N 1
ATOM 2586 C CA . LEU A 1 325 ? 19.276 -3.192 -6.590 1.00 95.69 325 LEU A CA 1
ATOM 2587 C C . LEU A 1 325 ? 18.960 -1.702 -6.750 1.00 95.69 325 LEU A C 1
ATOM 2589 O O . LEU A 1 325 ? 18.603 -1.066 -5.762 1.00 95.69 325 LEU A O 1
ATOM 2593 N N . ALA A 1 326 ? 19.021 -1.175 -7.972 1.00 95.69 326 ALA A N 1
ATOM 2594 C CA . ALA A 1 326 ? 18.723 0.224 -8.258 1.00 95.69 326 ALA A CA 1
ATOM 2595 C C . ALA A 1 326 ? 17.298 0.599 -7.826 1.00 95.69 326 ALA A C 1
ATOM 2597 O O . ALA A 1 326 ? 17.093 1.611 -7.152 1.00 95.69 326 ALA A O 1
ATOM 2598 N N . GLY A 1 327 ? 16.318 -0.263 -8.120 1.00 96.44 327 GLY A N 1
ATOM 2599 C CA . GLY A 1 327 ? 14.947 -0.054 -7.667 1.00 96.44 327 GLY A CA 1
ATOM 2600 C C . GLY A 1 327 ? 14.827 -0.079 -6.142 1.00 96.44 327 GLY A C 1
ATOM 2601 O O . GLY A 1 327 ? 14.171 0.794 -5.580 1.00 96.44 327 GLY A O 1
ATOM 2602 N N . ARG A 1 328 ? 15.522 -0.989 -5.439 1.00 97.50 328 ARG A N 1
ATOM 2603 C CA . ARG A 1 328 ? 15.553 -0.987 -3.963 1.00 97.50 328 ARG A CA 1
ATOM 2604 C C . ARG A 1 328 ? 16.157 0.296 -3.398 1.00 97.50 328 ARG A C 1
ATOM 2606 O O . ARG A 1 328 ? 15.568 0.877 -2.496 1.00 97.50 328 ARG A O 1
ATOM 2613 N N . VAL A 1 329 ? 17.284 0.765 -3.931 1.00 97.88 329 VAL A N 1
ATOM 2614 C CA . VAL A 1 329 ? 17.913 2.020 -3.481 1.00 97.88 329 VAL A CA 1
ATOM 2615 C C . VAL A 1 329 ? 16.951 3.197 -3.654 1.00 97.88 329 VAL A C 1
ATOM 2617 O O . VAL A 1 329 ? 16.728 3.952 -2.710 1.00 97.88 329 VAL A O 1
ATOM 2620 N N . ALA A 1 330 ? 16.300 3.304 -4.813 1.00 97.50 330 ALA A N 1
ATOM 2621 C CA . ALA A 1 330 ? 15.297 4.337 -5.050 1.00 97.50 330 ALA A CA 1
ATOM 2622 C C . ALA A 1 330 ? 14.078 4.199 -4.113 1.00 97.50 330 ALA A C 1
ATOM 2624 O O . ALA A 1 330 ? 13.594 5.191 -3.575 1.00 97.50 330 ALA A O 1
ATOM 2625 N N . GLY A 1 331 ? 13.601 2.976 -3.859 1.00 96.75 331 GLY A N 1
ATOM 2626 C CA . GLY A 1 331 ? 12.484 2.718 -2.941 1.00 96.75 331 GLY A CA 1
ATOM 2627 C C . GLY A 1 331 ? 12.820 3.036 -1.482 1.00 96.75 331 GLY A C 1
ATOM 2628 O O . GLY A 1 331 ? 11.948 3.423 -0.698 1.00 96.75 331 GLY A O 1
ATOM 2629 N N . PHE A 1 332 ? 14.096 2.936 -1.109 1.00 96.31 332 PHE A N 1
ATOM 2630 C CA . PHE A 1 332 ? 14.571 3.369 0.200 1.00 96.31 332 PHE A CA 1
ATOM 2631 C C . PHE A 1 332 ? 14.455 4.888 0.383 1.00 96.31 332 PHE A C 1
ATOM 2633 O O . PHE A 1 332 ? 14.129 5.345 1.473 1.00 96.31 332 PHE A O 1
ATOM 2640 N N . GLN A 1 333 ? 14.641 5.652 -0.693 1.00 95.62 333 GLN A N 1
ATOM 2641 C CA . GLN A 1 333 ? 14.548 7.115 -0.707 1.00 95.62 333 GLN A CA 1
ATOM 2642 C C . GLN A 1 333 ? 13.124 7.641 -0.954 1.00 95.62 333 GLN A C 1
ATOM 2644 O O . GLN A 1 333 ? 12.903 8.847 -0.899 1.00 95.62 333 GLN A O 1
ATOM 2649 N N . ALA A 1 334 ? 12.156 6.762 -1.233 1.00 95.94 334 ALA A N 1
ATOM 2650 C CA . ALA A 1 334 ? 10.787 7.163 -1.540 1.00 95.94 334 ALA A CA 1
ATOM 2651 C C . ALA A 1 334 ? 10.125 7.913 -0.370 1.00 95.94 334 ALA A C 1
ATOM 2653 O O . ALA A 1 334 ? 10.250 7.510 0.794 1.00 95.94 334 ALA A O 1
ATOM 2654 N N . ASP A 1 335 ? 9.373 8.962 -0.696 1.00 94.38 335 ASP A N 1
ATOM 2655 C CA . ASP A 1 335 ? 8.572 9.724 0.259 1.00 94.38 335 ASP A CA 1
ATOM 2656 C C . ASP A 1 335 ? 7.242 8.997 0.503 1.00 94.38 335 ASP A C 1
ATOM 2658 O O . ASP A 1 335 ? 6.469 8.755 -0.429 1.00 94.38 335 ASP A O 1
ATOM 2662 N N . LEU A 1 336 ? 6.986 8.637 1.762 1.00 90.50 336 LEU A N 1
ATOM 2663 C CA . LEU A 1 336 ? 5.760 7.956 2.188 1.00 90.50 336 LEU A CA 1
ATOM 2664 C C . LEU A 1 336 ? 4.666 8.936 2.641 1.00 90.50 336 LEU A C 1
ATOM 2666 O O . LEU A 1 336 ? 3.553 8.507 2.922 1.00 90.50 336 LEU A O 1
ATOM 2670 N N . GLY A 1 337 ? 4.960 10.238 2.718 1.00 81.62 337 GLY A N 1
ATOM 2671 C CA . GLY A 1 337 ? 3.998 11.279 3.091 1.00 81.62 337 GLY A CA 1
ATOM 2672 C C . GLY A 1 337 ? 3.743 11.435 4.595 1.00 81.62 337 GLY A C 1
ATOM 2673 O O . GLY A 1 337 ? 3.150 12.430 4.996 1.00 81.62 337 GLY A O 1
ATOM 2674 N N . PHE A 1 338 ? 4.230 10.523 5.442 1.00 67.69 338 PHE A N 1
ATOM 2675 C CA . PHE A 1 338 ? 4.008 10.562 6.897 1.00 67.69 338 PHE A CA 1
ATOM 2676 C C . PHE A 1 338 ? 4.899 11.571 7.656 1.00 67.69 338 PHE A C 1
ATOM 2678 O O . PHE A 1 338 ? 4.631 11.867 8.813 1.00 67.69 338 PHE A O 1
ATOM 2685 N N . GLY A 1 339 ? 5.950 12.115 7.026 1.00 47.84 339 GLY A N 1
ATOM 2686 C CA . GLY A 1 339 ? 6.982 12.921 7.705 1.00 47.84 339 GLY A CA 1
ATOM 2687 C C . GLY A 1 339 ? 6.835 14.446 7.629 1.00 47.84 339 GLY A C 1
ATOM 2688 O O . GLY A 1 339 ? 7.625 15.150 8.242 1.00 47.84 339 GLY A O 1
ATOM 2689 N N . LYS A 1 340 ? 5.866 14.993 6.882 1.00 43.81 340 LYS A N 1
ATOM 2690 C CA . LYS A 1 340 ? 5.800 16.451 6.621 1.00 43.81 340 LYS A CA 1
ATOM 2691 C C . LYS A 1 340 ? 4.980 17.265 7.626 1.00 43.81 340 LYS A C 1
ATOM 2693 O O . LYS A 1 340 ? 4.916 18.481 7.490 1.00 43.81 340 LYS A O 1
ATOM 2698 N N . HIS A 1 341 ? 4.382 16.632 8.634 1.00 36.72 341 HIS A N 1
ATOM 2699 C CA . HIS A 1 341 ? 3.531 17.323 9.613 1.00 36.72 341 HIS A CA 1
ATOM 2700 C C . HIS A 1 341 ? 4.207 17.660 10.951 1.00 36.72 341 HIS A C 1
ATOM 2702 O O . HIS A 1 341 ? 3.541 18.221 11.815 1.00 36.72 341 HIS A O 1
ATOM 2708 N N . VAL A 1 342 ? 5.503 17.377 11.132 1.00 43.28 342 VAL A N 1
ATOM 2709 C CA . VAL A 1 342 ? 6.194 17.642 12.412 1.00 43.28 342 VAL A CA 1
ATOM 2710 C C . VAL A 1 342 ? 7.046 18.924 12.400 1.00 43.28 342 VAL A C 1
ATOM 2712 O O . VAL A 1 342 ? 7.248 19.506 13.458 1.00 43.28 342 VAL A O 1
ATOM 2715 N N . ASP A 1 343 ? 7.419 19.470 11.234 1.00 35.56 343 ASP A N 1
ATOM 2716 C CA . ASP A 1 343 ? 8.401 20.574 11.177 1.00 35.56 343 ASP A CA 1
ATOM 2717 C C . ASP A 1 343 ? 7.845 21.946 10.739 1.00 35.56 343 ASP A C 1
ATOM 2719 O O . ASP A 1 343 ? 8.596 22.916 10.652 1.00 35.56 343 ASP A O 1
ATOM 2723 N N . SER A 1 344 ? 6.540 22.096 10.474 1.00 36.75 344 SER A N 1
ATOM 2724 C CA . SER A 1 344 ? 5.976 23.390 10.030 1.00 36.75 344 SER A CA 1
ATOM 2725 C C . SER A 1 344 ? 5.492 24.306 11.164 1.00 36.75 344 SER A C 1
ATOM 2727 O O . SER A 1 344 ? 4.738 25.243 10.908 1.00 36.75 344 SER A O 1
ATOM 2729 N N . ALA A 1 345 ? 5.907 24.059 12.408 1.00 37.84 345 ALA A N 1
ATOM 2730 C CA . ALA A 1 345 ? 5.595 24.909 13.557 1.00 37.84 345 ALA A CA 1
ATOM 2731 C C . ALA A 1 345 ? 6.858 25.247 14.367 1.00 37.84 345 ALA A C 1
ATOM 2733 O O . ALA A 1 345 ? 6.916 25.010 15.568 1.00 37.84 345 ALA A O 1
ATOM 2734 N N . SER A 1 346 ? 7.864 25.831 13.714 1.00 28.91 346 SER A N 1
ATOM 2735 C CA . SER A 1 346 ? 8.854 26.658 14.413 1.00 28.91 346 SER A CA 1
ATOM 2736 C C . SER A 1 346 ? 8.319 28.094 14.465 1.00 28.91 346 SER A C 1
ATOM 2738 O O . SER A 1 346 ? 8.169 28.710 13.406 1.00 28.91 346 SER A O 1
ATOM 2740 N N . PRO A 1 347 ? 7.984 28.643 15.649 1.00 40.09 347 PRO A N 1
ATOM 2741 C CA . PRO A 1 347 ? 7.615 30.045 15.788 1.00 40.09 347 PRO A CA 1
ATOM 2742 C C . PRO A 1 347 ? 8.807 30.910 15.387 1.00 40.09 347 PRO A C 1
ATOM 2744 O O . PRO A 1 347 ? 9.910 30.732 15.902 1.00 40.09 347 PRO A O 1
ATOM 2747 N N . G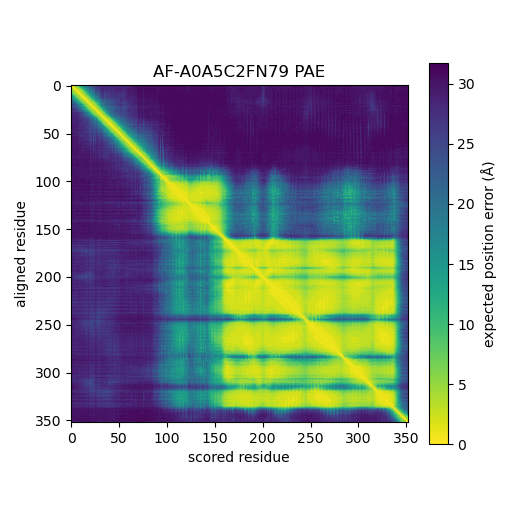LY A 1 348 ? 8.573 31.822 14.446 1.00 37.00 348 GLY A N 1
ATOM 2748 C CA . GLY A 1 348 ? 9.565 32.781 13.989 1.00 37.00 348 GLY A CA 1
ATOM 2749 C C . GLY A 1 348 ? 10.155 33.570 15.153 1.00 37.00 348 GLY A C 1
ATOM 2750 O O . GLY A 1 348 ? 9.440 34.186 15.943 1.00 37.00 348 GLY A O 1
ATOM 2751 N N . GLU A 1 349 ? 11.478 33.539 15.216 1.00 35.09 349 GLU A N 1
ATOM 2752 C CA . GLU A 1 349 ? 12.324 34.447 15.968 1.00 35.09 349 GLU A CA 1
ATOM 2753 C C . GLU A 1 349 ? 12.005 35.890 15.543 1.00 35.09 349 GLU A C 1
ATOM 2755 O O . GLU A 1 349 ? 12.277 36.317 14.421 1.00 35.09 349 GLU A O 1
ATOM 2760 N N . VAL A 1 350 ? 11.348 36.628 16.437 1.00 45.97 350 VAL A N 1
ATOM 2761 C CA . VAL A 1 350 ? 11.194 38.081 16.353 1.00 45.97 350 VAL A CA 1
ATOM 2762 C C . VAL A 1 350 ? 12.550 38.711 16.650 1.00 45.97 350 VAL A C 1
ATOM 2764 O O . VAL A 1 350 ? 12.957 38.811 17.805 1.00 45.97 350 VAL A O 1
ATOM 2767 N N . ALA A 1 351 ? 13.246 39.132 15.598 1.00 40.34 351 ALA A N 1
ATOM 2768 C CA . ALA A 1 351 ? 14.371 40.045 15.719 1.00 40.34 351 ALA A CA 1
ATOM 2769 C C . ALA A 1 351 ? 13.851 41.407 16.213 1.00 40.34 351 ALA A C 1
ATOM 2771 O O . ALA A 1 351 ? 13.022 42.036 15.551 1.00 40.34 351 ALA A O 1
ATOM 2772 N N . SER A 1 352 ? 14.308 41.810 17.402 1.00 41.38 352 SER A N 1
ATOM 2773 C CA . SER A 1 352 ? 14.335 43.213 17.843 1.00 41.38 352 SER A CA 1
ATOM 2774 C C . SER A 1 352 ? 15.583 43.903 17.317 1.00 41.38 352 SER A C 1
ATOM 2776 O O . SER A 1 352 ? 16.628 43.215 17.249 1.00 41.38 352 SER A O 1
#

Solvent-accessible surface area (backbone atoms only — not comparable to full-atom values): 22027 Å² total; per-residue (Å²): 136,86,86,86,89,82,89,82,85,84,82,83,83,77,85,86,80,81,86,77,85,83,81,87,79,88,78,90,82,86,93,84,80,91,79,91,84,88,84,88,84,84,80,89,90,80,87,87,87,83,81,87,85,88,79,85,88,80,87,79,87,81,82,86,85,81,86,82,84,92,77,90,82,82,91,78,92,75,94,70,89,82,84,72,74,85,79,76,79,77,80,72,76,51,74,65,59,55,50,55,54,50,53,53,51,53,51,55,49,50,52,52,37,52,51,29,46,55,48,26,75,72,47,94,45,71,72,58,20,50,55,29,41,55,51,29,51,51,52,25,65,76,70,73,52,51,70,47,54,50,52,47,55,43,58,74,72,62,52,80,71,69,57,74,41,80,48,75,49,82,34,62,64,93,48,22,67,24,50,48,58,10,52,50,41,33,47,58,34,41,68,45,45,45,73,49,77,49,80,55,97,68,38,33,37,38,35,39,32,14,36,53,71,59,38,52,51,53,54,53,47,50,57,52,47,53,53,52,46,50,52,52,50,51,54,48,43,71,70,52,40,68,77,65,39,92,86,57,50,75,64,55,56,48,34,29,57,25,24,18,42,22,27,15,30,44,35,38,16,51,51,50,39,47,51,56,52,55,47,41,70,73,69,36,69,48,57,49,51,48,40,51,52,48,26,49,56,38,50,52,50,46,50,70,77,46,76,83,72,71,85,84,78,92,81,75,80,78,39,52,71,64,33,32,48,55,14,28,57,51,19,67,70,55,83,81,76,81,76,75,83,77,72,84,78,72,82,78,83,78,84,127

Radius of gyration: 37.03 Å; Cα contacts (8 Å, |Δi|>4): 282; chains: 1; bounding box: 100×92×128 Å

Nearest PDB structures (foldseek):
  7mwq-assembly2_B-2  TM=4.138E-01  e=1.677E-01  synthetic construct
  4hhu-assembly2_B  TM=3.995E-01  e=1.132E+00  synthetic construct
  8fg6-assembly1_B  TM=5.298E-01  e=2.360E+00  synthetic construct
  7mwq-assembly2_C  TM=3.136E-01  e=2.038E+00  synthetic construct
  8bwy-assembly1_N  TM=2.641E-01  e=1.027E+00  Chlamydomonas reinhardtii

Sequence (352 aa):
MLPAALARRSQVRGPLFHGVCPKITHHNLPMTGREATFTACWTCLVPSLYARNTQPARVCRNPLPTAPPAGSATSWQTRAENRRAPFHHRRTATKEEAMSTSEQKLHRLKERITLLLNKAENTNFPHEAQAFQEHAERLMVRYGIGRAELDADSADRGKKKEPIIEEHFDMRGVYRLGQRDGLSAVGRAFRTVSMLQSNYSNSCRLYIIGHESDVATVKNLFASLVVQATAAMAHWWAQEGRLYTNWYTDSEKTIERREFQRSFYLQVASRIANLYQEESVHNGSGTELVLASRKEQVDDYVSSNYPFLRRSRNRAASGSANASLAGRVAGFQADLGFGKHVDSASPGEVAS

pLDDT: mean 72.94, std 24.01, range [28.08, 97.88]

Mean predicted aligned error: 19.09 Å